Protein AF-H3HCF1-F1 (afdb_monomer)

Nearest PDB structures (foldseek):
  8ay2-assembly2_B  TM=3.820E-01  e=3.347E-01  Rattus norvegicus
  8ay2-assembly1_A  TM=5.428E-01  e=1.405E+00  Rattus norvegicus
  5yqg-assembly1_D  TM=3.470E-01  e=2.432E+00  Mus musculus
  6xr1-assembly1_A  TM=2.300E-01  e=1.347E+00  synthetic construct
  3uzd-assembly1_A  TM=2.297E-01  e=7.285E+00  Homo sapiens

Mean predicted aligned error: 6.91 Å

Sequence (336 aa):
MCASPLMQQALDHLTPLVLSEQRLLEDLTLTMESIFEKLLKRMNEFGETAGLRNILDALSLVVLVNGNLEEYRQQSAFLYNVMVSFQLQMKRMLIKFTEEQETWISAQSADTKMAGVLAPAKKIVNMIARMEESVCGKTDDSTLMSIYNMMLPATMQWVDKVAESRPKYASLTRLENYLFLSDNLKAINGSKELPLAQYATEAHDRYTENLQRYVASVWEYAFKQLVPLMASIESLMTTVPAPEIQYHSPRQEVRRVLDSTASTFEKSVRIMHDRMKKHFRENPKMLPSVWKQLIAYGSSRVAVYALVAGDCYQLRFEPSPERGLEVLEKFAFTSS

InterPro domains:
  IPR048628 Exocyst complex component Sec3, C-terminal [PF20654] (18-289)

Secondary structure (DSSP, 8-state):
-PPPHHHHHHHHHHHHHHHHHHHHHHHHHHHHHHHTTTHHHHHHHHHHHHHHH-HHHHHHHHHHHHHHHHHHHHH-HHHHHHHHHHHHHHHHHHHHHHHHHHHHHHT-----TT--S-HHHHHHHHHHHHHHHHHTT-S-HHHHHHHHHHHHHHHHHHHHHHHHTSGGGHHHHHHHHHHHHHHHHHHH---TTSHHHHHHHHHHHHHHHHHHHHHHHHHHHH-TTHHHHHHHHHHHHTTS-GGGGGGTS-HHHHHHHHHHHHHHHHHHHHHHHHHHHHHTTT-TTHHHHHHHHHHHHHHHHHHHHHHHHHHHHS---SS-HHHHHHHHHTTTS---

Structure (mmCIF, N/CA/C/O backbone):
data_AF-H3HCF1-F1
#
_entry.id   AF-H3HCF1-F1
#
loop_
_atom_site.group_PDB
_atom_site.id
_atom_site.type_symbol
_atom_site.label_atom_id
_atom_site.label_alt_id
_atom_site.label_comp_id
_atom_site.label_asym_id
_atom_site.label_entity_id
_atom_site.label_seq_id
_atom_site.pdbx_PDB_ins_code
_atom_site.Cartn_x
_atom_site.Cartn_y
_atom_site.Cartn_z
_atom_site.occupancy
_atom_site.B_iso_or_equiv
_atom_site.auth_seq_id
_atom_site.auth_comp_id
_atom_site.auth_asym_id
_atom_site.auth_atom_id
_atom_site.pdbx_PDB_model_num
ATOM 1 N N . MET A 1 1 ? 11.490 23.772 63.165 1.00 45.28 1 MET A N 1
ATOM 2 C CA . MET A 1 1 ? 10.191 24.434 62.922 1.00 45.28 1 MET A CA 1
ATOM 3 C C . MET A 1 1 ? 9.112 23.453 63.352 1.00 45.28 1 MET A C 1
ATOM 5 O O . MET A 1 1 ? 8.837 22.518 62.617 1.00 45.28 1 MET A O 1
ATOM 9 N N . CYS A 1 2 ? 8.625 23.574 64.591 1.00 52.72 2 CYS A N 1
ATOM 10 C CA . CYS A 1 2 ? 7.557 22.721 65.118 1.00 52.72 2 CYS A CA 1
ATOM 11 C C . CYS A 1 2 ? 6.215 23.206 64.573 1.00 52.72 2 CYS A C 1
ATOM 13 O O . CYS A 1 2 ? 5.954 24.409 64.604 1.00 52.72 2 CYS A O 1
ATOM 15 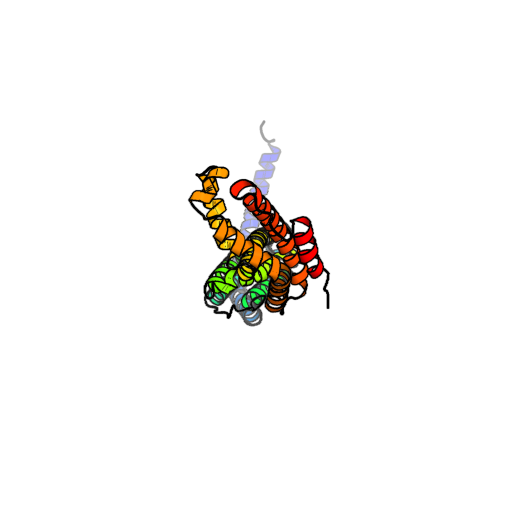N N . ALA A 1 3 ? 5.369 22.289 64.106 1.00 53.78 3 ALA A N 1
ATOM 16 C CA . ALA A 1 3 ? 3.958 22.591 63.912 1.00 53.78 3 ALA A CA 1
ATOM 17 C C . ALA A 1 3 ? 3.386 23.156 65.228 1.00 53.78 3 ALA A C 1
ATOM 19 O O . ALA A 1 3 ? 3.696 22.665 66.313 1.00 53.78 3 ALA A O 1
ATOM 20 N N . SER A 1 4 ? 2.617 24.240 65.126 1.00 70.38 4 SER A N 1
ATOM 21 C CA . SER A 1 4 ? 1.981 24.920 66.259 1.00 70.38 4 SER A CA 1
ATOM 22 C C . SER A 1 4 ? 1.141 23.933 67.100 1.00 70.38 4 SER A C 1
ATOM 24 O O . SER A 1 4 ? 0.465 23.092 66.506 1.00 70.38 4 SER A O 1
ATOM 26 N N . PRO A 1 5 ? 1.103 24.037 68.446 1.00 79.19 5 PRO A N 1
ATOM 27 C CA . PRO A 1 5 ? 0.266 23.198 69.321 1.00 79.19 5 PRO A CA 1
ATOM 28 C C . PRO A 1 5 ? -1.213 23.123 68.902 1.00 79.19 5 PRO A C 1
ATOM 30 O O . PRO A 1 5 ? -1.857 22.091 69.065 1.00 79.19 5 PRO A O 1
ATOM 33 N N . LEU A 1 6 ? -1.731 24.193 68.288 1.00 74.75 6 LEU A N 1
ATOM 34 C CA . LEU A 1 6 ? -3.085 24.258 67.724 1.00 74.75 6 LEU A CA 1
ATOM 35 C C . LEU A 1 6 ? -3.300 23.283 66.559 1.00 74.75 6 LEU A C 1
ATOM 37 O O . LEU A 1 6 ? -4.390 22.747 66.388 1.00 74.75 6 LEU A O 1
ATOM 41 N N . MET A 1 7 ? -2.265 23.048 65.755 1.00 78.56 7 MET A N 1
ATOM 42 C CA . MET A 1 7 ? -2.326 22.161 64.596 1.00 78.56 7 MET A CA 1
ATOM 43 C C . MET A 1 7 ? -2.347 20.691 65.028 1.00 78.56 7 MET A C 1
ATOM 45 O O . MET A 1 7 ? -3.082 19.899 64.447 1.00 78.56 7 MET A O 1
ATOM 49 N N . GLN A 1 8 ? -1.609 20.346 66.088 1.00 82.88 8 GLN A N 1
ATOM 50 C CA . GLN A 1 8 ? -1.657 19.007 66.678 1.00 82.88 8 GLN A CA 1
ATOM 51 C C . GLN A 1 8 ? -3.033 18.726 67.296 1.00 82.88 8 GLN A C 1
ATOM 53 O O . GLN A 1 8 ? -3.636 17.700 67.011 1.00 82.88 8 GLN A O 1
ATOM 58 N N . GLN A 1 9 ? -3.580 19.684 68.046 1.00 82.88 9 GLN A N 1
ATOM 59 C CA . GLN A 1 9 ? -4.911 19.553 68.638 1.00 82.88 9 GLN A CA 1
ATOM 60 C C . GLN A 1 9 ? -6.020 19.432 67.574 1.00 82.88 9 GLN A C 1
ATOM 62 O O . GLN A 1 9 ? -6.959 18.657 67.741 1.00 82.88 9 GLN A O 1
ATOM 67 N N . ALA A 1 10 ? -5.908 20.156 66.453 1.00 82.56 10 ALA A N 1
ATOM 68 C CA . ALA A 1 10 ? -6.827 20.006 65.324 1.00 82.56 10 ALA A CA 1
ATOM 69 C C . ALA A 1 10 ? -6.734 18.611 64.681 1.00 82.56 10 ALA A C 1
ATOM 71 O O . ALA A 1 10 ? -7.764 18.009 64.380 1.00 82.56 10 ALA A O 1
ATOM 72 N N . LEU A 1 11 ? -5.522 18.073 64.509 1.00 84.94 11 LEU A N 1
ATOM 73 C CA . LEU A 1 11 ? -5.311 16.720 63.984 1.00 84.94 11 LEU A CA 1
ATOM 74 C C . LEU A 1 11 ? -5.886 15.643 64.910 1.00 84.94 11 LEU A C 1
ATOM 76 O O . LEU A 1 11 ? -6.523 14.711 64.419 1.00 84.94 11 LEU A O 1
ATOM 80 N N . ASP A 1 12 ? -5.731 15.794 66.225 1.00 89.38 12 ASP A N 1
ATOM 81 C CA . ASP A 1 12 ? -6.243 14.838 67.214 1.00 89.38 12 ASP A CA 1
ATOM 82 C C . ASP A 1 12 ? -7.785 14.759 67.203 1.00 89.38 12 ASP A C 1
ATOM 84 O O . ASP A 1 12 ? -8.356 13.705 67.485 1.00 89.38 12 ASP A O 1
ATOM 88 N N . HIS A 1 13 ? -8.471 15.842 66.815 1.00 86.50 13 HIS A N 1
ATOM 89 C CA . HIS A 1 13 ? -9.930 15.866 66.648 1.00 86.50 13 HIS A CA 1
ATOM 90 C C . HIS A 1 13 ? -10.403 15.447 65.250 1.00 86.50 13 HIS A C 1
ATOM 92 O O . HIS A 1 13 ? -11.438 14.791 65.128 1.00 86.50 13 HIS A O 1
ATOM 98 N N . LEU A 1 14 ? -9.670 15.809 64.194 1.00 86.88 14 LEU A N 1
ATOM 99 C CA . LEU A 1 14 ? -10.050 15.494 62.814 1.00 86.88 14 LEU A CA 1
ATOM 100 C C . LEU A 1 14 ? -9.800 14.024 62.464 1.00 86.88 14 LEU A C 1
ATOM 102 O O . LEU A 1 14 ? -10.616 13.413 61.780 1.00 86.88 14 LEU A O 1
ATOM 106 N N . THR A 1 15 ? -8.713 13.431 62.960 1.00 87.81 15 THR A N 1
ATOM 107 C CA . THR A 1 15 ? -8.323 12.058 62.594 1.00 87.81 15 THR A CA 1
ATOM 108 C C . THR A 1 15 ? -9.399 11.015 62.945 1.00 87.81 15 THR A C 1
ATOM 110 O O . THR A 1 15 ? -9.753 10.226 62.069 1.00 87.81 15 THR A O 1
ATOM 113 N N . PRO A 1 16 ? -9.995 10.998 64.156 1.00 89.94 16 PRO A N 1
ATOM 114 C CA . PRO A 1 16 ? -11.048 10.034 64.492 1.00 89.94 16 PRO A CA 1
ATOM 115 C C . PRO A 1 16 ? -12.328 10.209 63.667 1.00 89.94 16 PRO A C 1
ATOM 117 O O . PRO A 1 16 ? -12.979 9.217 63.340 1.00 89.94 16 PRO A O 1
ATOM 120 N N . LEU A 1 17 ? -12.682 11.453 63.318 1.00 86.62 17 LEU A N 1
ATOM 121 C CA . LEU A 1 17 ? -13.842 11.749 62.472 1.00 86.62 17 LEU A CA 1
ATOM 122 C C . LEU A 1 17 ? -13.636 11.200 61.058 1.00 86.62 17 LEU A C 1
ATOM 124 O O . LEU A 1 17 ? -14.505 10.491 60.557 1.00 86.62 17 LEU A O 1
ATOM 128 N N . VAL A 1 18 ? -12.457 11.435 60.473 1.00 87.12 18 VAL A N 1
ATOM 129 C CA . VAL A 1 18 ? -12.082 10.895 59.156 1.00 87.12 18 VAL A CA 1
ATOM 130 C C . VAL A 1 18 ? -12.116 9.362 59.159 1.00 87.12 18 VAL A C 1
ATOM 132 O O . VAL A 1 18 ? -12.665 8.756 58.244 1.00 87.12 18 VAL A O 1
ATOM 135 N N . LEU A 1 19 ? -11.591 8.714 60.204 1.00 87.06 19 LEU A N 1
ATOM 136 C CA . LEU A 1 19 ? -11.626 7.250 60.323 1.00 87.06 19 LEU A CA 1
ATOM 137 C C . LEU A 1 19 ? -13.054 6.697 60.485 1.00 87.06 19 LEU A C 1
ATOM 139 O O . LEU A 1 19 ? -13.367 5.630 59.959 1.00 87.06 19 LEU A O 1
ATOM 143 N N . SER A 1 20 ? -13.926 7.398 61.215 1.00 88.00 20 SER A N 1
ATOM 144 C CA . SER A 1 20 ? -15.332 7.002 61.370 1.00 88.00 20 SER A CA 1
ATOM 145 C C . SER A 1 20 ? -16.111 7.141 60.064 1.00 88.00 20 SER A C 1
ATOM 147 O O . SER A 1 20 ? -16.936 6.285 59.751 1.00 88.00 20 SER A O 1
ATOM 149 N N . GLU A 1 21 ? -15.859 8.210 59.310 1.00 85.81 21 GLU A N 1
ATOM 150 C CA . GLU A 1 21 ? -16.450 8.428 57.990 1.00 85.81 21 GLU A CA 1
ATOM 151 C C . GLU A 1 21 ? -16.012 7.336 57.005 1.00 85.81 21 GLU A C 1
ATOM 153 O O . GLU A 1 21 ? -16.852 6.758 56.317 1.00 85.81 21 GLU A O 1
ATOM 158 N N . GLN A 1 22 ? -14.726 6.967 57.008 1.00 85.06 22 GLN A N 1
ATOM 159 C CA . GLN A 1 22 ? -14.207 5.865 56.190 1.00 85.06 22 GLN A CA 1
ATOM 160 C C . GLN A 1 22 ? -14.913 4.535 56.479 1.00 85.06 22 GLN A C 1
ATOM 162 O O . GLN A 1 22 ? -15.341 3.865 55.543 1.00 85.06 22 GLN A O 1
ATOM 167 N N . ARG A 1 23 ? -15.116 4.179 57.755 1.00 87.81 23 ARG A N 1
ATOM 168 C CA . ARG A 1 23 ? -15.846 2.949 58.119 1.00 87.81 23 ARG A CA 1
ATOM 169 C C . ARG A 1 23 ? -17.294 2.956 57.636 1.00 87.81 23 ARG A C 1
ATOM 171 O O . ARG A 1 23 ? -17.764 1.954 57.115 1.00 87.81 23 ARG A O 1
ATOM 178 N N . LEU A 1 24 ? -17.992 4.086 57.770 1.00 87.69 24 LEU A N 1
ATOM 179 C CA . LEU A 1 24 ? -19.363 4.221 57.266 1.00 87.69 24 LEU A CA 1
ATOM 180 C C . LEU A 1 24 ? -19.433 4.026 55.744 1.00 87.69 24 LEU A C 1
ATOM 182 O O . LEU A 1 24 ? -20.367 3.399 55.247 1.00 87.69 24 LEU A O 1
ATOM 186 N N . LEU A 1 25 ? -18.446 4.539 55.004 1.00 86.69 25 LEU A N 1
ATOM 187 C CA . LEU A 1 25 ? -18.350 4.354 53.553 1.00 86.69 25 LEU A CA 1
ATOM 188 C C . LEU A 1 25 ? -18.059 2.892 53.170 1.00 86.69 25 LEU A C 1
ATOM 190 O O . LEU A 1 25 ? -18.614 2.396 52.185 1.00 86.69 25 LEU A O 1
ATOM 194 N N . GLU A 1 26 ? -17.231 2.189 53.944 1.00 87.62 26 GLU A N 1
ATOM 195 C CA . GLU A 1 26 ? -16.968 0.754 53.769 1.00 87.62 26 GLU A CA 1
ATOM 196 C C . GLU A 1 26 ? -18.232 -0.084 54.020 1.00 87.62 26 GLU A C 1
ATOM 198 O O . GLU A 1 26 ? -18.618 -0.883 53.163 1.00 87.62 26 GLU A O 1
ATOM 203 N N . ASP A 1 27 ? -18.939 0.158 55.127 1.00 90.25 27 ASP A N 1
ATOM 204 C CA . ASP A 1 27 ? -20.190 -0.535 55.462 1.00 90.25 27 ASP A CA 1
ATOM 205 C C . ASP A 1 27 ? -21.279 -0.292 54.400 1.00 90.25 27 ASP A C 1
ATOM 207 O O . ASP A 1 27 ? -22.004 -1.213 53.999 1.00 90.25 27 ASP A O 1
ATOM 211 N N . LEU A 1 28 ? -21.375 0.943 53.892 1.00 88.50 28 LEU A N 1
ATOM 212 C CA . LEU A 1 28 ? -22.284 1.287 52.798 1.00 88.50 28 LEU A CA 1
ATOM 213 C C . LEU A 1 28 ? -21.925 0.529 51.514 1.00 88.50 28 LEU A C 1
ATOM 215 O O . LEU A 1 28 ? -22.819 0.042 50.824 1.00 88.50 28 LEU A O 1
ATOM 219 N N . THR A 1 29 ? -20.634 0.398 51.207 1.00 88.56 29 THR A N 1
ATOM 220 C CA . THR A 1 29 ? -20.153 -0.344 50.032 1.00 88.56 29 THR A CA 1
ATOM 221 C C . THR A 1 29 ? -20.540 -1.819 50.122 1.00 88.56 29 THR A C 1
ATOM 223 O O . THR A 1 29 ? -21.159 -2.333 49.193 1.00 88.56 29 THR A O 1
ATOM 226 N N . LEU A 1 30 ? -20.293 -2.472 51.262 1.00 90.19 30 LEU A N 1
ATOM 227 C CA . LEU A 1 30 ? -20.684 -3.870 51.497 1.00 90.19 30 LEU A CA 1
ATOM 228 C C . LEU A 1 30 ? -22.205 -4.070 51.411 1.00 90.19 30 LEU A C 1
ATOM 230 O O . LEU A 1 30 ? -22.693 -5.060 50.861 1.00 90.19 30 LEU A O 1
ATOM 234 N N . THR A 1 31 ? -22.973 -3.106 51.922 1.00 91.69 31 THR A N 1
ATOM 235 C CA . THR A 1 31 ? -24.438 -3.127 51.824 1.00 91.69 31 THR A CA 1
ATOM 236 C C . THR A 1 31 ? -24.891 -3.038 50.365 1.00 91.69 31 THR A C 1
ATOM 238 O O . THR A 1 31 ? -25.761 -3.802 49.943 1.00 91.69 31 THR A O 1
ATOM 241 N N . MET A 1 32 ? -24.282 -2.151 49.571 1.00 91.94 32 MET A N 1
ATOM 242 C CA . MET A 1 32 ? -24.575 -2.023 48.140 1.00 91.94 32 MET A CA 1
ATOM 243 C C . MET A 1 32 ? -24.195 -3.286 47.361 1.00 91.94 32 MET A C 1
ATOM 245 O O . MET A 1 32 ? -24.984 -3.734 46.532 1.00 91.94 32 MET A O 1
ATOM 249 N N . GLU A 1 33 ? -23.051 -3.905 47.659 1.00 91.56 33 GLU A N 1
ATOM 250 C CA . GLU A 1 33 ? -22.637 -5.180 47.055 1.00 91.56 33 GLU A CA 1
ATOM 251 C C . GLU A 1 33 ? -23.649 -6.300 47.316 1.00 91.56 33 GLU A C 1
ATOM 253 O O . GLU A 1 33 ? -23.978 -7.054 46.401 1.00 91.56 33 GLU A O 1
ATOM 258 N N . SER A 1 34 ? -24.195 -6.369 48.532 1.00 90.88 34 SER A N 1
ATOM 259 C CA . SER A 1 34 ? -25.227 -7.342 48.905 1.00 90.88 34 SER A CA 1
ATOM 260 C C . SER A 1 34 ? -26.562 -7.082 48.195 1.00 90.88 34 SER A C 1
ATOM 262 O O . SER A 1 34 ? -27.162 -7.994 47.625 1.00 90.88 34 SER A O 1
ATOM 264 N N . ILE A 1 35 ? -27.023 -5.824 48.158 1.00 93.12 35 ILE A N 1
ATOM 265 C CA . ILE A 1 35 ? -28.299 -5.454 47.517 1.00 93.12 35 ILE A CA 1
ATOM 266 C C . ILE A 1 35 ? -28.230 -5.629 45.992 1.00 93.12 35 ILE A C 1
ATOM 268 O O . ILE A 1 35 ? -29.199 -6.062 45.362 1.00 93.12 35 ILE A O 1
ATOM 272 N N . PHE A 1 36 ? -27.088 -5.301 45.387 1.00 94.44 36 PHE A N 1
ATOM 273 C CA . PHE A 1 36 ? -26.892 -5.260 43.939 1.00 94.44 36 PHE A CA 1
ATOM 274 C C . PHE A 1 36 ? -25.950 -6.358 43.424 1.00 94.44 36 PHE A C 1
ATOM 276 O O . PHE A 1 36 ? -25.347 -6.197 42.362 1.00 94.44 36 PHE A O 1
ATOM 283 N N . GLU A 1 37 ? -25.886 -7.510 44.100 1.00 90.62 37 GLU A N 1
ATOM 284 C CA . GLU A 1 37 ? -24.984 -8.635 43.777 1.00 90.62 37 GLU A CA 1
ATOM 285 C C . GLU A 1 37 ? -25.014 -9.079 42.297 1.00 90.62 37 GLU A C 1
ATOM 287 O O . GLU A 1 37 ? -24.028 -9.570 41.749 1.00 90.62 37 GLU A O 1
ATOM 292 N N . LYS A 1 38 ? -26.146 -8.885 41.605 1.00 94.06 38 LYS A N 1
ATOM 293 C CA . LYS A 1 38 ? -26.352 -9.288 40.200 1.00 94.06 38 LYS A CA 1
ATOM 294 C C . LYS A 1 38 ? -26.181 -8.157 39.189 1.00 94.06 38 LYS A C 1
ATOM 296 O O . LYS A 1 38 ? -26.322 -8.411 37.991 1.00 94.06 38 LYS A O 1
ATOM 301 N N . LEU A 1 39 ? -25.909 -6.929 39.629 1.00 94.56 39 LEU A N 1
ATOM 302 C CA . LEU A 1 39 ? -25.847 -5.762 38.750 1.00 94.56 39 LEU A CA 1
ATOM 303 C C . LEU A 1 39 ? -24.756 -5.922 37.689 1.00 94.56 39 LEU A C 1
ATOM 305 O O . LEU A 1 39 ? -25.065 -5.875 36.501 1.00 94.56 39 LEU A O 1
ATOM 309 N N . LEU A 1 40 ? -23.518 -6.213 38.106 1.00 95.25 40 LEU A N 1
ATOM 310 C CA . LEU A 1 40 ? -22.395 -6.404 37.182 1.00 95.25 40 LEU A CA 1
ATOM 311 C C . LEU A 1 40 ? -22.680 -7.512 36.160 1.00 95.25 40 LEU A C 1
ATOM 313 O O . LEU A 1 40 ? -22.429 -7.338 34.970 1.00 95.25 40 LEU A O 1
ATOM 317 N N . LYS A 1 41 ? -23.259 -8.635 36.604 1.00 95.88 41 LYS A N 1
ATOM 318 C CA . LYS A 1 41 ? -23.624 -9.741 35.710 1.00 95.88 41 LYS A CA 1
ATOM 319 C C . LYS A 1 41 ? -24.616 -9.293 34.633 1.00 95.88 41 LYS A C 1
ATOM 321 O O . LYS A 1 41 ? -24.379 -9.542 33.457 1.00 95.88 41 LYS A O 1
ATOM 326 N N . ARG A 1 42 ? -25.689 -8.596 35.018 1.00 96.56 42 ARG A N 1
ATOM 327 C CA . ARG A 1 42 ? -26.697 -8.090 34.069 1.00 96.56 42 ARG A CA 1
ATOM 328 C C . ARG A 1 42 ? -26.128 -7.040 33.118 1.00 96.56 42 ARG A C 1
ATOM 330 O O . ARG A 1 42 ? -26.499 -7.015 31.950 1.00 96.56 42 ARG A O 1
ATOM 337 N N . MET A 1 43 ? -25.228 -6.188 33.606 1.00 96.56 43 MET A N 1
ATOM 338 C CA . MET A 1 43 ? -24.522 -5.226 32.761 1.00 96.56 43 MET A CA 1
ATOM 339 C C . MET A 1 43 ? -23.654 -5.934 31.722 1.00 96.56 43 MET A C 1
ATOM 341 O O . MET A 1 43 ? -23.737 -5.598 30.544 1.00 96.56 43 MET A O 1
ATOM 345 N N . ASN A 1 44 ? -22.891 -6.953 32.125 1.00 96.94 44 ASN A N 1
ATOM 346 C CA . ASN A 1 44 ? -22.093 -7.756 31.199 1.00 96.94 44 ASN A CA 1
ATOM 347 C C . ASN A 1 44 ? -22.973 -8.442 30.143 1.00 96.94 44 ASN A C 1
ATOM 349 O O . ASN A 1 44 ? -22.675 -8.322 28.962 1.00 96.94 44 ASN A O 1
ATOM 353 N N . GLU A 1 45 ? -24.088 -9.068 30.535 1.00 96.75 45 GLU A N 1
ATOM 354 C CA . GLU A 1 45 ? -25.047 -9.686 29.598 1.00 96.75 45 GLU A CA 1
ATOM 355 C C . GLU A 1 45 ? -25.613 -8.664 28.589 1.00 96.75 45 GLU A C 1
ATOM 357 O O . GLU A 1 45 ? -25.738 -8.950 27.393 1.00 96.75 45 GLU A O 1
ATOM 362 N N . PHE A 1 46 ? -25.921 -7.447 29.051 1.00 95.75 46 PHE A N 1
ATOM 363 C CA . PHE A 1 46 ? -26.364 -6.350 28.190 1.00 95.75 46 PHE A CA 1
ATOM 364 C C . PHE A 1 46 ? -25.273 -5.927 27.197 1.00 95.75 46 PHE A C 1
ATOM 366 O O . PHE A 1 46 ? -25.530 -5.856 25.994 1.00 95.75 46 PHE A O 1
ATOM 373 N N . GLY A 1 47 ? -24.058 -5.679 27.688 1.00 95.56 47 GLY A N 1
ATOM 374 C CA . GLY A 1 47 ? -22.923 -5.287 26.856 1.00 95.56 47 GLY A CA 1
ATOM 375 C C . GLY A 1 47 ? -22.543 -6.364 25.839 1.00 95.56 47 GLY A C 1
ATOM 376 O O . GLY A 1 47 ? -22.262 -6.051 24.685 1.00 95.56 47 GLY A O 1
ATOM 377 N N . GLU A 1 48 ? -22.622 -7.637 26.227 1.00 95.38 48 GLU A N 1
ATOM 378 C CA . GLU A 1 48 ? -22.412 -8.776 25.332 1.00 95.38 48 GLU A CA 1
ATOM 379 C C . GLU A 1 48 ? -23.461 -8.837 24.227 1.00 95.38 48 GLU A C 1
ATOM 381 O O . GLU A 1 48 ? -23.117 -8.979 23.054 1.00 95.38 48 GLU A O 1
ATOM 386 N N . THR A 1 49 ? -24.733 -8.646 24.572 1.00 95.50 4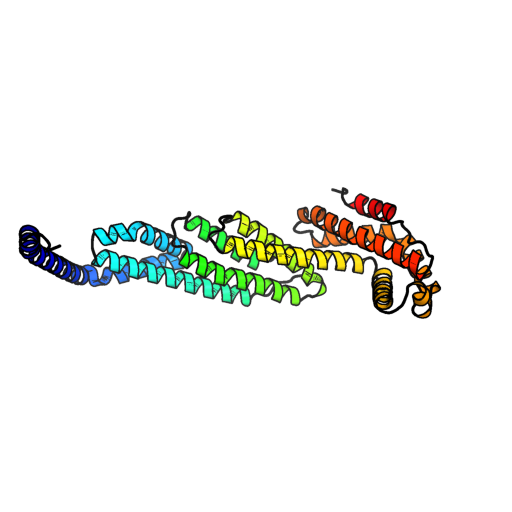9 THR A N 1
ATOM 387 C CA . THR A 1 49 ? -25.816 -8.603 23.583 1.00 95.50 49 THR A CA 1
ATOM 388 C C . THR A 1 49 ? -25.636 -7.440 22.600 1.00 95.50 49 THR A C 1
ATOM 390 O O . THR A 1 49 ? -25.846 -7.611 21.397 1.00 95.50 49 THR A O 1
ATOM 393 N N . ALA A 1 50 ? -25.215 -6.270 23.090 1.00 92.81 50 ALA A N 1
ATOM 394 C CA . ALA A 1 50 ? -24.923 -5.110 22.251 1.00 92.81 50 ALA A CA 1
ATOM 395 C C . ALA A 1 50 ? -23.738 -5.381 21.306 1.00 92.81 50 ALA A C 1
ATOM 397 O O . ALA A 1 50 ? -23.872 -5.245 20.089 1.00 92.81 50 ALA A O 1
ATOM 398 N N . GLY A 1 51 ? -22.610 -5.856 21.842 1.00 92.38 51 GLY A N 1
ATOM 399 C CA . GLY A 1 51 ? -21.399 -6.134 21.069 1.00 92.38 51 GLY A CA 1
ATOM 400 C C . GLY A 1 51 ? -21.561 -7.250 20.032 1.00 92.38 51 GLY A C 1
ATOM 401 O O . GLY A 1 51 ? -21.022 -7.140 18.932 1.00 92.38 51 GLY A O 1
ATOM 402 N N . LEU A 1 52 ? -22.3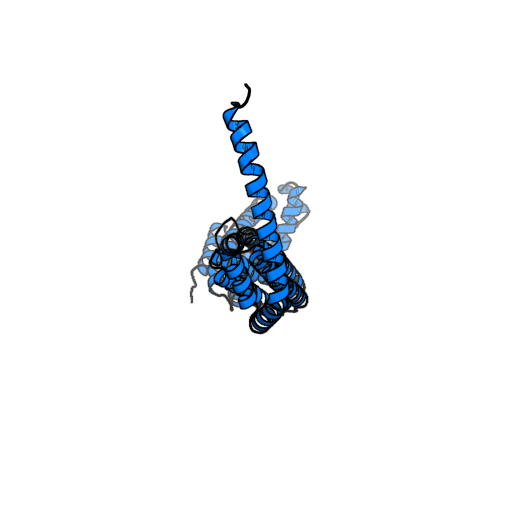58 -8.285 20.329 1.00 91.75 52 LEU A N 1
ATOM 403 C CA . LEU A 1 52 ? -22.690 -9.347 19.369 1.00 91.75 52 LEU A CA 1
ATOM 404 C C . LEU A 1 52 ? -23.490 -8.825 18.172 1.00 91.75 52 LEU A C 1
ATOM 406 O O . LEU A 1 52 ? -23.325 -9.318 17.055 1.00 91.75 52 LEU A O 1
ATOM 410 N N . ARG A 1 53 ? -24.361 -7.834 18.390 1.00 91.25 53 ARG A N 1
ATOM 411 C CA . ARG A 1 53 ? -25.126 -7.196 17.313 1.00 91.25 53 ARG A CA 1
ATOM 412 C C . ARG A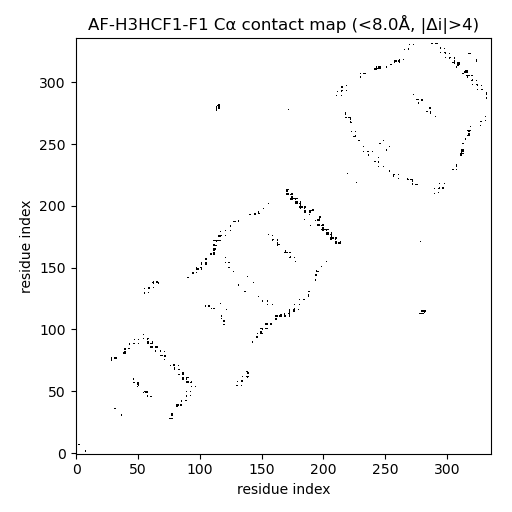 1 53 ? -24.244 -6.261 16.492 1.00 91.25 53 ARG A C 1
ATOM 414 O O . ARG A 1 53 ? -24.332 -6.251 15.264 1.00 91.25 53 ARG A O 1
ATOM 421 N N . ASN A 1 54 ? -23.435 -5.454 17.168 1.00 91.75 54 ASN A N 1
ATOM 422 C CA . ASN A 1 54 ? -22.522 -4.511 16.550 1.00 91.75 54 ASN A CA 1
ATOM 423 C C . ASN A 1 54 ? -21.366 -4.229 17.508 1.00 91.75 54 ASN A C 1
ATOM 425 O O . ASN A 1 54 ? -21.543 -3.587 18.539 1.00 91.75 54 ASN A O 1
ATOM 429 N N . ILE A 1 55 ? -20.157 -4.645 17.133 1.00 92.88 55 ILE A N 1
ATOM 430 C CA . ILE A 1 55 ? -18.975 -4.481 17.984 1.00 92.88 55 ILE A CA 1
ATOM 431 C C . ILE A 1 55 ? -18.679 -3.011 18.327 1.00 92.88 55 ILE A C 1
ATOM 433 O O . ILE A 1 55 ? -18.114 -2.716 19.377 1.00 92.88 55 ILE A O 1
ATOM 437 N N . LEU A 1 56 ? -19.104 -2.072 17.475 1.00 91.50 56 LEU A N 1
ATOM 438 C CA . LEU A 1 56 ? -18.959 -0.642 17.745 1.00 91.50 56 LEU A CA 1
ATOM 439 C C . LEU A 1 56 ? -19.805 -0.187 18.938 1.00 91.50 56 LEU A C 1
ATOM 441 O O . LEU A 1 56 ? -19.406 0.747 19.621 1.00 91.50 56 LEU A O 1
ATOM 445 N N . ASP A 1 57 ? -20.906 -0.876 19.248 1.00 91.94 57 ASP A N 1
ATOM 446 C CA . ASP A 1 57 ? -21.717 -0.568 20.427 1.00 91.94 57 ASP A CA 1
ATOM 447 C C . ASP A 1 57 ? -20.925 -0.883 21.709 1.00 91.94 57 ASP A C 1
ATOM 449 O O . ASP A 1 57 ? -20.966 -0.111 22.664 1.00 91.94 57 ASP A O 1
ATOM 453 N N . ALA A 1 58 ? -20.121 -1.957 21.716 1.00 92.06 58 ALA A N 1
ATOM 454 C CA . ALA A 1 58 ? -19.208 -2.254 22.825 1.00 92.06 58 ALA A CA 1
ATOM 455 C C . ALA A 1 58 ? -18.136 -1.161 22.985 1.00 92.06 58 ALA A C 1
ATOM 457 O O . ALA A 1 58 ? -17.833 -0.755 24.106 1.00 92.06 58 ALA A O 1
ATOM 458 N N . LEU A 1 59 ? -17.606 -0.628 21.877 1.00 91.31 59 LEU A N 1
ATOM 459 C CA . LEU A 1 59 ? -16.672 0.504 21.896 1.00 91.31 59 LEU A CA 1
ATOM 460 C C . LEU A 1 59 ? -17.333 1.784 22.421 1.00 91.31 59 LEU A C 1
ATOM 462 O O . LEU A 1 59 ? -16.775 2.445 23.296 1.00 91.31 59 LEU A O 1
ATOM 466 N N . SER A 1 60 ? -18.541 2.109 21.963 1.00 90.25 60 SER A N 1
ATOM 467 C CA . SER A 1 60 ? -19.304 3.251 22.474 1.00 90.25 60 SER A CA 1
ATOM 468 C C . SER A 1 60 ? -19.603 3.118 23.968 1.00 90.25 60 SER A C 1
ATOM 470 O O . SER A 1 60 ? -19.523 4.110 24.690 1.00 90.25 60 SER A O 1
ATOM 472 N N . LEU A 1 61 ? -19.883 1.906 24.459 1.00 92.38 61 LEU A N 1
ATOM 473 C CA . LEU A 1 61 ? -20.039 1.643 25.891 1.00 92.38 61 LEU A CA 1
ATOM 474 C C . LEU A 1 61 ? -18.727 1.870 26.650 1.00 92.38 61 LEU A C 1
ATOM 476 O O . LEU A 1 61 ? -18.753 2.512 27.695 1.00 92.38 61 LEU A O 1
ATOM 480 N N . VAL A 1 62 ? -17.577 1.433 26.123 1.00 91.81 62 VAL A N 1
ATOM 481 C CA . VAL A 1 62 ? -16.267 1.728 26.736 1.00 91.81 62 VAL A CA 1
ATOM 482 C C . VAL A 1 62 ? -16.052 3.232 26.878 1.00 91.81 62 VAL A C 1
ATOM 484 O O . VAL A 1 62 ? -15.666 3.679 27.959 1.00 91.81 62 VAL A O 1
ATOM 487 N N . VAL A 1 63 ? -16.334 4.001 25.823 1.00 90.12 63 VAL A N 1
ATOM 488 C CA . VAL A 1 63 ? -16.199 5.467 25.809 1.00 90.12 63 VAL A CA 1
ATOM 489 C C . VAL A 1 63 ? -17.152 6.126 26.796 1.00 90.12 63 VAL A C 1
ATOM 491 O O . VAL A 1 63 ? -16.735 6.987 27.571 1.00 90.12 63 VAL A O 1
ATOM 494 N N . LEU A 1 64 ? -18.419 5.705 26.799 1.00 90.94 64 LEU A N 1
ATOM 495 C CA . LEU A 1 64 ? -19.435 6.231 27.703 1.00 90.94 64 LEU A CA 1
ATOM 496 C C . LEU A 1 64 ? -19.035 6.008 29.160 1.00 90.94 64 LEU A C 1
ATOM 498 O O . LEU A 1 64 ? -19.088 6.942 29.955 1.00 90.94 64 LEU A O 1
ATOM 502 N N . VAL A 1 65 ? -18.611 4.792 29.505 1.00 92.19 65 VAL A N 1
ATOM 503 C CA . VAL A 1 65 ? -18.168 4.489 30.866 1.00 92.19 65 VAL A CA 1
ATOM 504 C C . VAL A 1 65 ? -16.937 5.315 31.214 1.00 92.19 65 VAL A C 1
ATOM 506 O O . VAL A 1 65 ? -16.936 5.961 32.256 1.00 92.19 65 VAL A O 1
ATOM 509 N N . ASN A 1 66 ? -15.940 5.364 30.322 1.00 90.00 66 ASN A N 1
ATOM 510 C CA . ASN A 1 66 ? -14.699 6.107 30.543 1.00 90.00 66 ASN A CA 1
ATOM 511 C C . ASN A 1 66 ? -14.956 7.581 30.869 1.00 90.00 66 ASN A C 1
ATOM 513 O O . ASN A 1 66 ? -14.407 8.107 31.832 1.00 90.00 66 ASN A O 1
ATOM 517 N N . GLY A 1 67 ? -15.824 8.229 30.086 1.00 89.69 67 GLY A N 1
ATOM 518 C CA . GLY A 1 67 ? -16.151 9.645 30.243 1.00 89.69 67 GLY A CA 1
ATOM 519 C C . GLY A 1 67 ? -16.860 9.988 31.555 1.00 89.69 67 GLY A C 1
ATOM 520 O O . GLY A 1 67 ? -16.845 11.149 31.947 1.00 89.69 67 GLY A O 1
ATOM 521 N N . ASN A 1 68 ? -17.445 8.999 32.240 1.00 91.62 68 ASN A N 1
ATOM 522 C CA . ASN A 1 68 ? -18.189 9.188 33.488 1.00 91.62 68 ASN A CA 1
ATOM 523 C C . ASN A 1 68 ? -17.518 8.517 34.706 1.00 91.62 68 ASN A C 1
ATOM 525 O O . ASN A 1 68 ? -18.068 8.563 35.805 1.00 91.62 68 ASN A O 1
ATOM 529 N N . LEU A 1 69 ? -16.329 7.910 34.554 1.00 91.31 69 LEU A N 1
ATOM 530 C CA . LEU A 1 69 ? -15.671 7.152 35.631 1.00 91.31 69 LEU A CA 1
ATOM 531 C C . LEU A 1 69 ? -15.438 7.980 36.902 1.00 91.31 69 LEU A C 1
ATOM 533 O O . LEU A 1 69 ? -15.672 7.486 38.004 1.00 91.31 69 LEU A O 1
ATOM 537 N N . GLU A 1 70 ? -15.005 9.233 36.769 1.00 91.75 70 GLU A N 1
ATOM 538 C CA . GLU A 1 70 ? -14.744 10.090 37.932 1.00 91.75 70 GLU A CA 1
ATOM 539 C C . GLU A 1 70 ? -16.029 10.556 38.625 1.00 91.75 70 GLU A C 1
ATOM 541 O O . GLU A 1 70 ? -16.048 10.691 39.848 1.00 91.75 70 GLU A O 1
ATOM 546 N N . GLU A 1 71 ? -17.129 10.713 37.886 1.00 93.56 71 GLU A N 1
ATOM 547 C CA . GLU A 1 71 ? -18.439 10.967 38.490 1.00 93.56 71 GLU A CA 1
ATOM 548 C C . GLU A 1 71 ? -18.895 9.749 39.308 1.00 93.56 71 GLU A C 1
ATOM 550 O O . GLU A 1 71 ? -19.296 9.885 40.465 1.00 93.56 71 GLU A O 1
ATOM 555 N N . TYR A 1 72 ? -18.738 8.538 38.764 1.00 92.94 72 TYR A N 1
ATOM 556 C CA . TYR A 1 72 ? -19.043 7.306 39.495 1.00 92.94 72 TYR A CA 1
ATOM 557 C C . TYR A 1 72 ? -18.188 7.155 40.755 1.00 92.94 72 TYR A C 1
ATOM 559 O O . TYR A 1 72 ? -18.711 6.743 41.791 1.00 92.94 72 TYR A O 1
ATOM 567 N N . ARG A 1 73 ? -16.901 7.534 40.697 1.00 92.06 73 ARG A N 1
ATOM 568 C CA . ARG A 1 73 ? -15.993 7.533 41.858 1.00 92.06 73 ARG A CA 1
ATOM 569 C C . ARG A 1 73 ? -16.496 8.443 42.974 1.00 92.06 73 ARG A C 1
ATOM 571 O O . ARG A 1 73 ? -16.446 8.048 44.135 1.00 92.06 73 ARG A O 1
ATOM 578 N N . GLN A 1 74 ? -16.972 9.638 42.629 1.00 91.06 74 GLN A N 1
ATOM 579 C CA . GLN A 1 74 ? -17.499 10.600 43.599 1.00 91.06 74 GLN A CA 1
ATOM 580 C C . GLN A 1 74 ? -18.821 10.137 44.220 1.00 91.06 74 GLN A C 1
ATOM 582 O O . GLN A 1 74 ? -19.075 10.417 45.388 1.00 91.06 74 GLN A O 1
ATOM 587 N N . GLN A 1 75 ? -19.654 9.427 43.456 1.00 89.69 75 GLN A N 1
ATOM 588 C CA . GLN A 1 75 ? -20.957 8.953 43.926 1.00 89.69 75 GLN A CA 1
ATOM 589 C C . GLN A 1 75 ? -20.844 7.728 44.839 1.00 89.69 75 GLN A C 1
ATOM 591 O O . GLN A 1 75 ? -21.526 7.655 45.859 1.00 89.69 75 GLN A O 1
ATOM 596 N N . SER A 1 76 ? -20.039 6.731 44.460 1.00 90.44 76 SER A N 1
ATOM 597 C CA . SER A 1 76 ? -19.932 5.478 45.210 1.00 90.44 76 SER A CA 1
ATOM 598 C C . SER A 1 76 ? -18.741 4.629 44.764 1.00 90.44 76 SER A C 1
ATOM 600 O O . SER A 1 76 ? -18.590 4.319 43.580 1.00 90.44 76 SER A O 1
ATOM 602 N N . ALA A 1 77 ? -17.956 4.138 45.730 1.00 91.56 77 ALA A N 1
ATOM 603 C CA . ALA A 1 77 ? -16.896 3.161 45.473 1.00 91.56 77 ALA A CA 1
ATOM 604 C C . ALA A 1 77 ? -17.439 1.873 44.824 1.00 91.56 77 ALA A C 1
ATOM 606 O O . ALA A 1 77 ? -16.831 1.348 43.891 1.00 91.56 77 ALA A O 1
ATOM 607 N N . PHE A 1 78 ? -18.617 1.411 45.258 1.00 93.38 78 PHE A N 1
ATOM 608 C CA . PHE A 1 78 ? -19.306 0.272 44.650 1.00 93.38 78 PHE A CA 1
ATOM 609 C C . PHE A 1 78 ? -19.604 0.520 43.165 1.00 93.38 78 PHE A C 1
ATOM 611 O O . PHE A 1 78 ? -19.218 -0.285 42.315 1.00 93.38 78 PHE A O 1
ATOM 618 N N . LEU A 1 79 ? -20.250 1.648 42.839 1.00 93.44 79 LEU A N 1
ATOM 619 C CA . LEU A 1 79 ? -20.609 1.977 41.457 1.00 93.44 79 LEU A CA 1
ATOM 620 C C . LEU A 1 79 ? -19.360 2.083 40.580 1.00 93.44 79 LEU A C 1
ATOM 622 O O . LEU A 1 79 ? -19.312 1.477 39.513 1.00 93.44 79 LEU A O 1
ATOM 626 N N . TYR A 1 80 ? -18.327 2.782 41.051 1.00 94.81 80 TYR A N 1
ATOM 627 C CA . TYR A 1 80 ? -17.047 2.871 40.354 1.00 94.81 80 TYR A CA 1
ATOM 628 C C . TYR A 1 80 ? -16.463 1.484 40.037 1.00 94.81 80 TYR A C 1
ATOM 630 O O . TYR A 1 80 ? -16.127 1.210 38.883 1.00 94.81 80 TYR A O 1
ATOM 638 N N . ASN A 1 81 ? -16.413 0.577 41.018 1.00 94.62 81 ASN A N 1
ATOM 639 C CA . ASN A 1 81 ? -15.874 -0.775 40.834 1.00 94.62 81 ASN A CA 1
ATOM 640 C C . ASN A 1 81 ? -16.686 -1.602 39.823 1.00 94.62 81 ASN A C 1
ATOM 642 O O . ASN A 1 81 ? -16.105 -2.306 38.986 1.00 94.62 81 ASN A O 1
ATOM 646 N N . VAL A 1 82 ? -18.019 -1.499 39.861 1.00 95.94 82 VAL A N 1
ATOM 647 C CA . VAL A 1 82 ? -18.908 -2.152 38.888 1.00 95.94 82 VAL A CA 1
ATOM 648 C C . VAL A 1 82 ? -18.659 -1.611 37.480 1.00 95.94 82 VAL A C 1
ATOM 650 O O . VAL A 1 82 ? -18.481 -2.395 36.547 1.00 95.94 82 VAL A O 1
ATOM 653 N N . MET A 1 83 ? -18.586 -0.288 37.323 1.00 96.19 83 MET A N 1
ATOM 654 C CA . MET A 1 83 ? -18.398 0.359 36.023 1.00 96.19 83 MET A CA 1
ATOM 655 C C . MET A 1 83 ? -17.018 0.061 35.423 1.00 96.19 83 MET A C 1
ATOM 657 O O . MET A 1 83 ? -16.934 -0.266 34.240 1.00 96.19 83 MET A O 1
ATOM 661 N N . VAL A 1 84 ? -15.947 0.067 36.226 1.00 95.06 84 VAL A N 1
ATOM 662 C CA . VAL A 1 84 ? -14.602 -0.354 35.787 1.00 95.06 84 VAL A CA 1
ATOM 663 C C . VAL A 1 84 ? -14.603 -1.816 35.337 1.00 95.06 84 VAL A C 1
ATOM 665 O O . VAL A 1 84 ? -14.076 -2.139 34.271 1.00 95.06 84 VAL A O 1
ATOM 668 N N . SER A 1 85 ? -15.226 -2.708 36.110 1.00 96.44 85 SER A N 1
ATOM 669 C CA . SER A 1 85 ? -15.299 -4.135 35.769 1.00 96.44 85 SER A CA 1
ATOM 670 C C . SER A 1 85 ? -16.078 -4.375 34.472 1.00 96.44 85 SER A C 1
ATOM 672 O O . SER A 1 85 ? -15.645 -5.158 33.624 1.00 96.44 85 SER A O 1
ATOM 674 N N . PHE A 1 86 ? -17.188 -3.660 34.283 1.00 96.50 86 PHE A N 1
ATOM 675 C CA . PHE A 1 86 ? -17.970 -3.690 33.049 1.00 96.50 86 PHE A CA 1
ATOM 676 C C . PHE A 1 86 ? -17.167 -3.156 31.851 1.00 96.50 86 PHE A C 1
ATOM 678 O O . PHE A 1 86 ? -17.112 -3.804 30.803 1.00 96.50 86 PHE A O 1
ATOM 685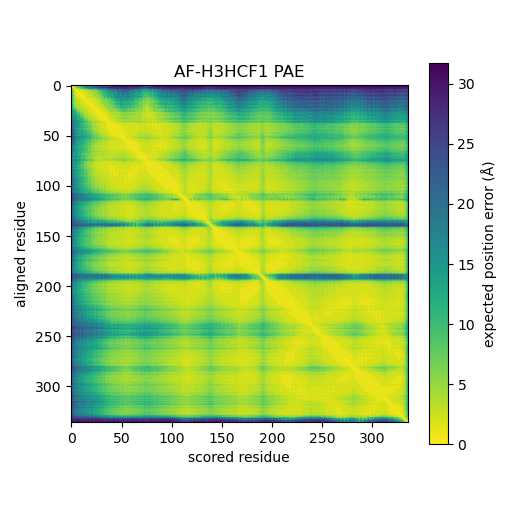 N N . GLN A 1 87 ? -16.467 -2.027 32.010 1.00 93.94 87 GLN A N 1
ATOM 686 C CA . GLN A 1 87 ? -15.601 -1.466 30.969 1.00 93.94 87 GLN A CA 1
ATOM 687 C C . GLN A 1 87 ? -14.508 -2.458 30.547 1.00 93.94 87 GLN A C 1
ATOM 689 O O . GLN A 1 87 ? -14.269 -2.640 29.353 1.00 93.94 87 GLN A O 1
ATOM 694 N N . LEU A 1 88 ? -13.867 -3.134 31.507 1.00 93.88 88 LEU A N 1
ATOM 695 C CA . LEU A 1 88 ? -12.853 -4.155 31.231 1.00 93.88 88 LEU A CA 1
ATOM 696 C C . LEU A 1 88 ? -13.423 -5.329 30.427 1.00 93.88 88 LEU A C 1
ATOM 698 O O . LEU A 1 88 ? -12.758 -5.806 29.507 1.00 93.88 88 LEU A O 1
ATOM 702 N N . GLN A 1 89 ? -14.647 -5.776 30.724 1.00 95.50 89 GLN A N 1
ATOM 703 C CA . GLN A 1 89 ? -15.309 -6.828 29.948 1.00 95.50 89 GLN A CA 1
ATOM 704 C C . GLN A 1 89 ? -15.563 -6.385 28.497 1.00 95.50 89 GLN A C 1
ATOM 706 O O . GLN A 1 89 ? -15.280 -7.143 27.568 1.00 95.50 89 GLN A O 1
ATOM 711 N N . MET A 1 90 ? -16.017 -5.146 28.281 1.00 94.88 90 MET A N 1
ATOM 712 C CA . MET A 1 90 ? -16.214 -4.603 26.928 1.00 94.88 90 MET A CA 1
ATOM 713 C C . MET A 1 90 ? -14.888 -4.457 26.168 1.00 94.88 90 MET A C 1
ATOM 715 O O . MET A 1 90 ? -14.798 -4.845 25.003 1.00 94.88 90 MET A O 1
ATOM 719 N N . LYS A 1 91 ? -13.819 -3.996 26.833 1.00 93.06 91 LYS A N 1
ATOM 720 C CA . LYS A 1 91 ? -12.466 -3.950 26.248 1.00 93.06 91 LYS A CA 1
ATOM 721 C C . LYS A 1 91 ? -11.976 -5.341 25.838 1.00 93.06 91 LYS A C 1
ATOM 723 O O . LYS A 1 91 ? -11.474 -5.503 24.731 1.00 93.06 91 LYS A O 1
ATOM 728 N N . ARG A 1 92 ? -12.176 -6.368 26.674 1.00 93.69 92 ARG A N 1
ATOM 729 C CA . ARG A 1 92 ? -11.816 -7.762 26.336 1.00 93.69 92 ARG A CA 1
ATOM 730 C C . ARG A 1 92 ? -12.554 -8.267 25.100 1.00 93.69 92 ARG A C 1
ATOM 732 O O . ARG A 1 92 ? -11.948 -8.933 24.267 1.00 93.69 92 ARG A O 1
ATOM 739 N N . MET A 1 93 ? -13.835 -7.929 24.960 1.00 94.62 93 MET A N 1
ATOM 740 C CA . MET A 1 93 ? -14.613 -8.275 23.770 1.00 94.62 93 MET A CA 1
ATOM 741 C C . MET A 1 93 ? -14.042 -7.638 22.501 1.00 94.62 93 MET A C 1
ATOM 743 O O . MET A 1 93 ? -13.916 -8.315 21.483 1.00 94.62 93 MET A O 1
ATOM 747 N N . LEU A 1 94 ? -13.667 -6.358 22.571 1.00 93.81 94 LEU A N 1
ATOM 748 C CA . LEU A 1 94 ? -13.060 -5.633 21.453 1.00 93.81 94 LEU A CA 1
ATOM 749 C C . LEU A 1 94 ? -11.721 -6.243 21.036 1.00 93.81 94 LEU A C 1
ATOM 751 O O . LEU A 1 94 ? -11.484 -6.439 19.845 1.00 93.81 94 LEU A O 1
ATOM 755 N N . ILE A 1 95 ? -10.867 -6.580 22.005 1.00 94.06 95 ILE A N 1
ATOM 756 C CA . ILE A 1 95 ? -9.581 -7.230 21.728 1.00 94.06 95 ILE A CA 1
ATOM 757 C C . ILE A 1 95 ? -9.799 -8.596 21.080 1.00 94.06 95 ILE A C 1
ATOM 759 O O . ILE A 1 95 ? -9.248 -8.839 20.012 1.00 94.06 95 ILE A O 1
ATOM 763 N N . LYS A 1 96 ? -10.684 -9.434 21.632 1.00 95.12 96 LYS A N 1
ATOM 764 C CA . LYS A 1 96 ? -11.004 -10.740 21.039 1.00 95.12 96 LYS A CA 1
ATOM 765 C C . LYS A 1 96 ? -11.520 -10.613 19.602 1.00 95.12 96 LYS A C 1
ATOM 767 O O . LYS A 1 96 ? -11.074 -11.332 18.715 1.00 95.12 96 LYS A O 1
ATOM 772 N N . PHE A 1 97 ? -12.433 -9.675 19.348 1.00 95.44 97 PHE A N 1
ATOM 773 C CA . PHE A 1 97 ? -12.906 -9.398 17.990 1.00 95.44 97 PHE A CA 1
ATOM 774 C C . PHE A 1 97 ? -11.756 -8.984 17.059 1.00 95.44 97 PHE A C 1
ATOM 776 O O . PHE A 1 97 ? -11.729 -9.373 15.892 1.00 95.44 97 PHE A O 1
ATOM 783 N N . THR A 1 98 ? -10.805 -8.201 17.565 1.00 95.81 98 THR A N 1
ATOM 784 C CA . THR A 1 98 ? -9.640 -7.743 16.800 1.00 95.81 98 THR A CA 1
ATOM 785 C C . THR A 1 98 ? -8.718 -8.908 16.445 1.00 95.81 98 THR A C 1
ATOM 787 O O . THR A 1 98 ? -8.367 -9.049 15.277 1.00 95.81 98 THR A O 1
ATOM 790 N N . GLU A 1 99 ? -8.425 -9.800 17.393 1.00 96.81 99 GLU A N 1
ATOM 791 C CA . GLU A 1 99 ? -7.659 -11.038 17.160 1.00 96.81 99 GLU A CA 1
ATOM 792 C C . GLU A 1 99 ? -8.339 -11.937 16.106 1.00 96.81 99 GLU A C 1
ATOM 794 O O . GLU A 1 99 ? -7.691 -12.523 15.230 1.00 96.81 99 GLU A O 1
ATOM 799 N N . GLU A 1 100 ? -9.673 -12.012 16.130 1.00 96.81 100 GLU A N 1
ATOM 800 C CA . GLU A 1 100 ? -10.453 -12.722 15.112 1.00 96.81 100 GLU A CA 1
ATOM 801 C C . GLU A 1 100 ? -10.338 -12.050 13.731 1.00 96.81 100 GLU A C 1
ATOM 803 O O . GLU A 1 100 ? -10.208 -12.747 12.720 1.00 96.81 100 GLU A O 1
ATOM 808 N N . GLN A 1 101 ? -10.347 -10.710 13.657 1.00 97.25 101 GLN A N 1
ATOM 809 C CA . GLN A 1 101 ? -10.135 -9.991 12.393 1.00 97.25 101 GLN A CA 1
ATOM 810 C C . GLN A 1 101 ? -8.699 -10.138 11.873 1.00 97.25 101 GLN A C 1
ATOM 812 O O . GLN A 1 101 ? -8.513 -10.259 10.659 1.00 97.25 101 GLN A O 1
ATOM 817 N N . GLU A 1 102 ? -7.703 -10.164 12.758 1.00 97.12 102 GLU A N 1
ATOM 818 C CA . GLU A 1 102 ? -6.294 -10.404 12.432 1.00 97.12 102 GLU A CA 1
ATOM 819 C C . GLU A 1 102 ? -6.098 -11.805 11.831 1.00 97.12 102 GLU A C 1
ATOM 821 O O . GLU A 1 102 ? -5.504 -11.981 10.758 1.00 97.12 102 GLU A O 1
ATOM 826 N N . THR A 1 103 ? -6.681 -12.814 12.481 1.00 97.38 103 THR A N 1
ATOM 827 C CA . THR A 1 103 ? -6.681 -14.195 11.988 1.00 97.38 103 THR A CA 1
ATOM 828 C C . THR A 1 103 ? -7.394 -14.282 10.640 1.00 97.38 103 THR A C 1
ATOM 830 O O . THR A 1 103 ? -6.897 -14.903 9.695 1.00 97.38 103 THR A O 1
ATOM 833 N N . TRP A 1 104 ? -8.545 -13.612 10.519 1.00 97.88 104 TRP A N 1
ATOM 834 C CA . TRP A 1 104 ? -9.333 -13.583 9.293 1.00 97.88 104 TRP A CA 1
ATOM 835 C C . TRP A 1 104 ? -8.548 -13.002 8.117 1.00 97.88 104 TRP A C 1
ATOM 837 O O . TRP A 1 104 ? -8.549 -13.623 7.050 1.00 97.88 104 TRP A O 1
ATOM 847 N N . ILE A 1 105 ? -7.880 -11.850 8.288 1.00 97.81 105 ILE A N 1
ATOM 848 C CA . ILE A 1 105 ? -7.117 -11.224 7.200 1.00 97.81 105 ILE A CA 1
ATOM 849 C C . ILE A 1 105 ? -5.923 -12.089 6.805 1.00 97.81 105 ILE A C 1
ATOM 851 O O . ILE A 1 105 ? -5.729 -12.349 5.620 1.00 97.81 105 ILE A O 1
ATOM 855 N N . SER A 1 106 ? -5.198 -12.639 7.779 1.00 95.31 106 SER A N 1
ATOM 856 C CA . SER A 1 106 ? -4.030 -13.496 7.543 1.00 95.31 106 SER A CA 1
ATOM 857 C C . SER A 1 106 ? -4.358 -14.759 6.733 1.00 95.31 106 SER A C 1
ATOM 859 O O . SER A 1 106 ? -3.519 -15.248 5.958 1.00 95.31 106 SER A O 1
ATOM 861 N N . ALA A 1 107 ? -5.587 -15.265 6.875 1.00 96.25 107 ALA A N 1
ATOM 862 C CA . ALA A 1 107 ? -6.115 -16.416 6.149 1.00 96.25 107 ALA A CA 1
ATOM 863 C C . ALA A 1 107 ? -6.673 -16.082 4.752 1.00 96.25 107 ALA A C 1
ATOM 865 O O . ALA A 1 107 ? -6.930 -17.000 3.971 1.00 96.25 107 ALA A O 1
ATOM 866 N N . GLN A 1 108 ? -6.865 -14.803 4.402 1.00 96.31 108 GLN A N 1
ATOM 867 C CA . GLN A 1 108 ? -7.422 -14.445 3.097 1.00 96.31 108 GLN A CA 1
ATOM 868 C C . GLN A 1 108 ? -6.448 -14.754 1.958 1.00 96.31 108 GLN A C 1
ATOM 870 O O . GLN A 1 108 ? -5.271 -14.391 1.988 1.00 96.31 108 GLN A O 1
ATOM 875 N N . SER A 1 109 ? -6.988 -15.326 0.886 1.00 92.25 109 SER A N 1
ATOM 876 C CA . SER A 1 109 ? -6.363 -15.350 -0.436 1.00 92.25 109 SER A CA 1
ATOM 877 C C . SER A 1 109 ? -7.047 -14.336 -1.349 1.00 92.25 109 SER A C 1
ATOM 879 O O . SER A 1 109 ? -8.267 -14.189 -1.292 1.00 92.25 109 SER A O 1
ATOM 881 N N . ALA A 1 110 ? -6.297 -13.683 -2.232 1.00 91.44 110 ALA A N 1
ATOM 882 C CA . ALA A 1 110 ? -6.852 -12.769 -3.226 1.00 91.44 110 ALA A CA 1
ATOM 883 C C . ALA A 1 110 ? -6.190 -12.986 -4.592 1.00 91.44 110 ALA A C 1
ATOM 885 O O . ALA A 1 110 ? -4.989 -13.248 -4.661 1.00 91.44 110 ALA A O 1
ATOM 886 N N . ASP A 1 111 ? -6.956 -12.848 -5.681 1.00 90.44 111 ASP A N 1
ATOM 887 C CA . ASP A 1 111 ? -6.344 -12.706 -7.003 1.00 90.44 111 ASP A CA 1
ATOM 888 C C . ASP A 1 111 ? -5.737 -11.304 -7.113 1.00 90.44 111 ASP A C 1
ATOM 890 O O . ASP A 1 111 ? -6.427 -10.299 -6.968 1.00 90.44 111 ASP A O 1
ATOM 894 N N . THR A 1 112 ? -4.435 -11.244 -7.369 1.00 91.12 112 THR A N 1
ATOM 895 C CA . THR A 1 112 ? -3.646 -10.012 -7.457 1.00 91.12 112 THR A CA 1
ATOM 896 C C . THR A 1 112 ? -3.448 -9.505 -8.886 1.00 91.12 112 THR A C 1
ATOM 898 O O . THR A 1 112 ? -2.802 -8.479 -9.110 1.00 91.12 112 THR A O 1
ATOM 901 N N . LYS A 1 113 ? -3.996 -10.188 -9.898 1.00 90.12 113 LYS A N 1
ATOM 902 C CA . LYS A 1 113 ? -3.833 -9.796 -11.305 1.00 90.12 113 LYS A CA 1
ATOM 903 C C . LYS A 1 113 ? -4.653 -8.552 -11.634 1.00 90.12 113 LYS A C 1
ATOM 905 O O . LYS A 1 113 ? -5.825 -8.660 -11.973 1.00 90.12 113 LYS A O 1
ATOM 910 N N . MET A 1 114 ? -3.978 -7.398 -11.640 1.00 85.06 114 MET A N 1
ATOM 911 C CA . MET A 1 114 ? -4.576 -6.096 -11.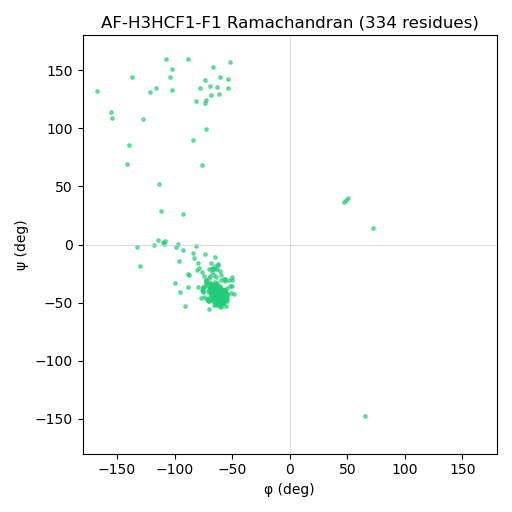989 1.00 85.06 114 MET A CA 1
ATOM 912 C C . MET A 1 114 ? -5.867 -5.848 -11.192 1.00 85.06 114 MET A C 1
ATOM 914 O O . MET A 1 114 ? -6.875 -5.415 -11.740 1.00 85.06 114 MET A O 1
ATOM 918 N N . ALA A 1 115 ? -5.842 -6.227 -9.915 1.00 84.69 115 ALA A N 1
ATOM 919 C CA . ALA A 1 115 ? -7.023 -6.267 -9.063 1.00 84.69 115 ALA A CA 1
ATOM 920 C C . ALA A 1 115 ? -7.366 -4.907 -8.437 1.00 84.69 115 ALA A C 1
ATOM 922 O O . ALA A 1 115 ? -8.396 -4.782 -7.776 1.00 84.69 115 ALA A O 1
ATOM 923 N N . GLY A 1 116 ? -6.504 -3.900 -8.607 1.00 93.44 116 GLY A N 1
ATOM 924 C CA . GLY A 1 116 ? -6.614 -2.652 -7.875 1.00 93.44 116 GLY A CA 1
ATOM 925 C C . GLY A 1 116 ? -6.383 -2.849 -6.376 1.00 93.44 116 GLY A C 1
ATOM 926 O O . GLY A 1 116 ? -5.643 -3.729 -5.918 1.00 93.44 116 GLY A O 1
ATOM 927 N N . VAL A 1 117 ? -7.076 -2.027 -5.592 1.00 96.81 117 VAL A N 1
ATOM 928 C CA . VAL A 1 117 ? -7.100 -2.138 -4.131 1.00 96.81 117 VAL A CA 1
ATOM 929 C C . VAL A 1 117 ? -7.938 -3.348 -3.708 1.00 96.81 117 VAL A C 1
ATOM 931 O O . VAL A 1 117 ? -9.129 -3.442 -4.029 1.00 96.81 117 VAL A O 1
ATOM 934 N N . LEU A 1 118 ? -7.331 -4.235 -2.922 1.00 96.88 118 LEU A N 1
ATOM 935 C CA . LEU A 1 118 ? -7.905 -5.505 -2.500 1.00 96.88 118 LEU A CA 1
ATOM 936 C C . LEU A 1 118 ? -9.008 -5.316 -1.449 1.00 96.88 118 LEU A C 1
ATOM 938 O O . LEU A 1 118 ? -8.906 -4.491 -0.538 1.00 96.88 118 LEU A O 1
ATOM 942 N N . ALA A 1 119 ? -10.067 -6.123 -1.548 1.00 96.50 119 ALA A N 1
ATOM 943 C CA . ALA A 1 119 ? -11.239 -6.008 -0.680 1.00 96.50 119 ALA A CA 1
ATOM 944 C C . ALA A 1 119 ? -10.938 -6.180 0.828 1.00 96.50 119 ALA A C 1
ATOM 946 O O . ALA A 1 119 ? -11.473 -5.389 1.607 1.00 96.50 119 ALA A O 1
ATOM 947 N N . PRO A 1 120 ? -10.072 -7.118 1.274 1.00 97.25 120 PRO A N 1
ATOM 948 C CA . PRO A 1 120 ? -9.720 -7.221 2.691 1.00 97.25 120 PRO A CA 1
ATOM 949 C C . PRO A 1 120 ? -9.053 -5.962 3.256 1.00 97.25 120 PRO A C 1
ATOM 951 O O . PRO A 1 120 ? -9.446 -5.518 4.332 1.00 97.25 120 PRO A O 1
ATOM 954 N N . ALA A 1 121 ? -8.146 -5.321 2.508 1.00 97.56 121 ALA A N 1
ATOM 955 C CA . ALA A 1 121 ? -7.542 -4.052 2.923 1.00 97.56 121 ALA A CA 1
ATOM 956 C C . ALA A 1 121 ? -8.602 -2.947 3.086 1.00 97.56 121 ALA A C 1
ATOM 958 O O . ALA A 1 121 ? -8.627 -2.259 4.106 1.00 97.56 121 ALA A O 1
ATOM 959 N N . LYS A 1 122 ? -9.544 -2.830 2.134 1.00 97.31 122 LYS A N 1
ATOM 960 C CA . LYS A 1 122 ? -10.677 -1.888 2.239 1.00 97.31 122 LYS A CA 1
ATOM 961 C C . LYS A 1 122 ? -11.533 -2.154 3.475 1.00 97.31 122 LYS A C 1
ATOM 963 O O . LYS A 1 122 ? -11.916 -1.214 4.163 1.00 97.31 122 LYS A O 1
ATOM 968 N N . LYS A 1 123 ? -11.834 -3.426 3.764 1.00 97.19 123 LYS A N 1
ATOM 969 C CA . LYS A 1 123 ? -12.648 -3.814 4.925 1.00 97.19 123 LYS A CA 1
ATOM 970 C C . LYS A 1 123 ? -11.991 -3.369 6.233 1.00 97.19 123 LYS A C 1
ATOM 972 O O . LYS A 1 123 ? -12.685 -2.793 7.066 1.00 97.19 123 LYS A O 1
ATOM 977 N N . ILE A 1 124 ? -10.687 -3.602 6.401 1.00 97.06 124 ILE A N 1
ATOM 978 C CA . ILE A 1 124 ? -9.977 -3.202 7.625 1.00 97.06 124 ILE A CA 1
ATOM 979 C C . ILE A 1 124 ? -9.931 -1.682 7.771 1.00 97.06 124 ILE A C 1
ATOM 981 O O . ILE A 1 124 ? -10.270 -1.169 8.833 1.00 97.06 124 ILE A O 1
ATOM 985 N N . VAL A 1 125 ? -9.603 -0.951 6.704 1.00 96.44 125 VAL A N 1
ATOM 986 C CA . VAL A 1 125 ? -9.595 0.521 6.737 1.00 96.44 125 VAL A CA 1
ATOM 987 C C . VAL A 1 125 ? -10.974 1.084 7.088 1.00 96.44 125 VAL A C 1
ATOM 989 O O . VAL A 1 125 ? -11.078 1.941 7.960 1.00 96.44 125 VAL A O 1
ATOM 992 N N . ASN A 1 126 ? -12.044 0.562 6.482 1.00 95.94 126 ASN A N 1
ATOM 993 C CA . ASN A 1 126 ? -13.411 0.982 6.802 1.00 95.94 126 ASN A CA 1
ATOM 994 C C . ASN A 1 126 ? -13.795 0.662 8.253 1.00 95.94 126 ASN A C 1
ATOM 996 O O . ASN A 1 126 ? -14.536 1.417 8.876 1.00 95.94 126 ASN A O 1
ATOM 1000 N N . MET A 1 127 ? -13.319 -0.458 8.798 1.00 94.56 127 MET A N 1
ATOM 1001 C CA . MET A 1 127 ? -13.541 -0.812 10.199 1.00 94.56 127 MET A CA 1
ATOM 1002 C C . MET A 1 127 ? -12.857 0.187 11.136 1.00 94.56 127 MET A C 1
ATOM 1004 O O . MET A 1 127 ? -13.508 0.684 12.050 1.00 94.56 127 MET A O 1
ATOM 1008 N N . ILE A 1 128 ? -11.592 0.526 10.869 1.00 93.12 128 ILE A N 1
ATOM 1009 C CA . ILE A 1 128 ? -10.836 1.531 11.630 1.00 93.12 128 ILE A CA 1
ATOM 1010 C C . ILE A 1 128 ? -11.529 2.896 11.555 1.00 93.12 128 ILE A C 1
ATOM 1012 O O . ILE A 1 128 ? -11.749 3.520 12.587 1.00 93.12 128 ILE A O 1
ATOM 1016 N N . ALA A 1 129 ? -11.959 3.322 10.362 1.00 92.56 129 ALA A N 1
ATOM 1017 C CA . ALA A 1 129 ? -12.686 4.579 10.182 1.00 92.56 129 ALA A CA 1
ATOM 1018 C C . ALA A 1 129 ? -13.951 4.649 11.054 1.00 92.56 129 ALA A C 1
ATOM 1020 O O . ALA A 1 129 ? -14.198 5.647 11.725 1.00 92.56 129 ALA A O 1
ATOM 1021 N N . ARG A 1 130 ? -14.732 3.561 11.092 1.00 91.75 130 ARG A N 1
ATOM 1022 C CA . ARG A 1 130 ? -15.948 3.485 11.915 1.00 91.75 130 ARG A CA 1
ATOM 1023 C C . ARG A 1 130 ? -15.649 3.444 13.415 1.00 91.75 130 ARG A C 1
ATOM 1025 O O . ARG A 1 130 ? -16.450 3.949 14.198 1.00 91.75 130 ARG A O 1
ATOM 1032 N N . MET A 1 131 ? -14.535 2.837 13.828 1.00 90.31 131 MET A N 1
ATOM 1033 C CA . MET A 1 131 ? -14.092 2.858 15.227 1.00 90.31 131 MET A CA 1
ATOM 1034 C C . MET A 1 131 ? -13.720 4.281 15.660 1.00 90.31 131 MET A C 1
ATOM 1036 O O . MET A 1 131 ? -14.203 4.732 16.694 1.00 90.31 131 MET A O 1
ATOM 1040 N N . GLU A 1 132 ? -12.957 5.008 14.841 1.00 88.31 132 GLU A N 1
ATOM 1041 C CA . GLU A 1 132 ? -12.610 6.420 15.077 1.00 88.31 132 GLU A CA 1
ATOM 1042 C C . GLU A 1 132 ? -13.857 7.313 15.169 1.00 88.31 132 GLU A C 1
ATOM 1044 O O . GLU A 1 132 ? -14.006 8.094 16.111 1.00 88.31 132 GLU A O 1
ATOM 1049 N N . GLU A 1 133 ? -14.811 7.136 14.252 1.00 87.62 133 GLU A N 1
ATOM 1050 C CA . GLU A 1 133 ? -16.093 7.849 14.290 1.00 87.62 133 GLU A CA 1
ATOM 1051 C C . GLU A 1 133 ? -16.874 7.558 15.585 1.00 87.62 133 GLU A C 1
ATOM 1053 O O . GLU A 1 133 ? -17.437 8.467 16.195 1.00 87.62 133 GLU A O 1
ATOM 1058 N N . SER A 1 134 ? -16.854 6.304 16.052 1.00 85.56 134 SER A N 1
ATOM 1059 C CA . SER A 1 134 ? -17.581 5.876 17.256 1.00 85.56 134 SER A CA 1
ATOM 1060 C C . SER A 1 134 ? -17.002 6.452 18.550 1.00 85.56 134 SER A C 1
ATOM 1062 O O . SER A 1 134 ? -17.740 6.604 19.525 1.00 85.56 134 SER A O 1
ATOM 1064 N N . VAL A 1 135 ? -15.701 6.770 18.585 1.00 83.75 135 VAL A N 1
ATOM 1065 C CA . VAL A 1 135 ? -15.070 7.349 19.780 1.00 83.75 135 VAL A CA 1
ATOM 1066 C C . VAL A 1 135 ? -15.141 8.869 19.823 1.00 83.75 135 VAL A C 1
ATOM 1068 O O . VAL A 1 135 ? -15.103 9.430 20.916 1.00 83.75 135 VAL A O 1
ATOM 1071 N N . CYS A 1 136 ? -15.253 9.545 18.672 1.00 78.44 136 CYS A N 1
ATOM 1072 C CA . CYS A 1 136 ? -15.366 11.006 18.570 1.00 78.44 136 CYS A CA 1
ATOM 1073 C C . CYS A 1 136 ? -14.327 11.765 19.439 1.00 78.44 136 CYS A C 1
ATOM 1075 O O . CYS A 1 136 ? -14.645 12.782 20.058 1.00 78.44 136 CYS A O 1
ATOM 1077 N N . GLY A 1 137 ? -13.100 11.236 19.546 1.00 72.38 137 GLY A N 1
ATOM 1078 C CA . GLY A 1 137 ? -12.014 11.811 20.356 1.00 72.38 137 GLY A CA 1
ATOM 1079 C C . GLY A 1 137 ? -12.161 11.675 21.881 1.00 72.38 137 GLY A C 1
ATOM 1080 O O . GLY A 1 137 ? -11.470 12.374 22.613 1.00 72.38 137 GLY A O 1
ATOM 1081 N N . LYS A 1 138 ? -13.066 10.821 22.381 1.00 70.50 138 LYS A N 1
ATOM 1082 C CA . LYS A 1 138 ? -13.400 10.691 23.818 1.00 70.50 138 LYS A CA 1
ATOM 1083 C C . LYS A 1 138 ? -12.896 9.407 24.488 1.00 70.50 138 LYS A C 1
ATOM 1085 O O . LYS A 1 138 ? -13.227 9.155 25.646 1.00 70.50 138 LYS A O 1
ATOM 1090 N N . THR A 1 139 ? -12.171 8.555 23.771 1.00 65.81 139 THR A N 1
ATOM 1091 C CA . THR A 1 139 ? -11.689 7.283 24.328 1.00 65.81 139 THR A CA 1
ATOM 1092 C C . THR A 1 139 ? -10.342 7.437 25.017 1.00 65.81 139 THR A C 1
ATOM 1094 O O . THR A 1 139 ? -9.590 8.361 24.727 1.00 65.81 139 THR A O 1
ATOM 1097 N N . ASP A 1 140 ? -10.021 6.487 25.896 1.00 64.25 140 ASP A N 1
ATOM 1098 C CA . ASP A 1 140 ? -8.637 6.270 26.278 1.00 64.25 140 ASP A CA 1
ATOM 1099 C C . ASP A 1 140 ? -7.858 5.712 25.081 1.00 64.25 140 ASP A C 1
ATOM 1101 O O . ASP A 1 140 ? -8.265 4.731 24.450 1.00 64.25 140 ASP A O 1
ATOM 1105 N N . ASP A 1 141 ? -6.734 6.347 24.763 1.00 65.38 141 ASP A N 1
ATOM 1106 C CA . ASP A 1 141 ? -5.923 5.993 23.598 1.00 65.38 141 ASP A CA 1
ATOM 1107 C C . ASP A 1 141 ? -5.486 4.519 23.606 1.00 65.38 141 ASP A C 1
ATOM 1109 O O . ASP A 1 141 ? -5.362 3.898 22.553 1.00 65.38 141 ASP A O 1
ATOM 1113 N N . SER A 1 142 ? -5.313 3.913 24.787 1.00 81.88 142 SER A N 1
ATOM 1114 C CA . SER A 1 142 ? -4.696 2.587 24.932 1.00 81.88 142 SER A CA 1
ATOM 1115 C C . SER A 1 142 ? -5.438 1.454 24.204 1.00 81.88 142 SER A C 1
ATOM 1117 O O . SER A 1 142 ? -4.799 0.583 23.601 1.00 81.88 142 SER A O 1
ATOM 1119 N N . THR A 1 143 ? -6.778 1.466 24.208 1.00 85.19 143 THR A N 1
ATOM 1120 C CA . THR A 1 143 ? -7.586 0.412 23.571 1.00 85.19 143 THR A CA 1
ATOM 1121 C C . THR A 1 143 ? -7.490 0.511 22.049 1.00 85.19 143 THR A C 1
ATOM 1123 O O . THR A 1 143 ? -7.192 -0.480 21.383 1.00 85.19 143 THR A O 1
ATOM 1126 N N . LEU A 1 144 ? -7.682 1.712 21.493 1.00 86.50 144 LEU A N 1
ATOM 1127 C CA . LEU A 1 144 ? -7.570 1.941 20.050 1.00 86.50 144 LEU A CA 1
ATOM 1128 C C . LEU A 1 144 ? -6.142 1.740 19.548 1.00 86.50 144 LEU A C 1
ATOM 1130 O O . LEU A 1 144 ? -5.945 1.083 18.530 1.00 86.50 144 LEU A O 1
ATOM 1134 N N . MET A 1 145 ? -5.143 2.223 20.290 1.00 88.44 145 MET A N 1
ATOM 1135 C CA . MET A 1 145 ? -3.733 1.979 19.985 1.00 88.44 145 MET A CA 1
ATOM 1136 C C . MET A 1 145 ? -3.445 0.481 19.866 1.00 88.44 145 MET A C 1
ATOM 1138 O O . MET A 1 145 ? -2.793 0.063 18.911 1.00 88.44 145 MET A O 1
ATOM 1142 N N . SER A 1 146 ? -3.966 -0.336 20.787 1.00 90.12 146 SER A N 1
ATOM 1143 C CA . SER A 1 146 ? -3.807 -1.796 20.737 1.00 90.12 146 SER A CA 1
ATOM 1144 C C . SER A 1 146 ? -4.446 -2.394 19.482 1.00 90.12 146 SER A C 1
ATOM 1146 O O . SER A 1 146 ? -3.826 -3.215 18.808 1.00 90.12 146 SER A O 1
ATOM 1148 N N . ILE A 1 147 ? -5.648 -1.936 19.116 1.00 91.62 147 ILE A N 1
ATOM 1149 C CA . ILE A 1 147 ? -6.344 -2.377 17.899 1.00 91.62 147 ILE A CA 1
ATOM 1150 C C . ILE A 1 147 ? -5.540 -2.012 16.645 1.00 91.62 147 ILE A C 1
ATOM 1152 O O . ILE A 1 147 ? -5.357 -2.848 15.761 1.00 91.62 147 ILE A O 1
ATOM 1156 N N . TYR A 1 148 ? -5.015 -0.789 16.561 1.00 92.44 148 TYR A N 1
ATOM 1157 C CA . TYR A 1 148 ? -4.237 -0.329 15.406 1.00 92.44 148 TYR A CA 1
ATOM 1158 C C . TYR A 1 148 ? -2.922 -1.079 15.260 1.00 92.44 148 TYR A C 1
ATOM 1160 O O . TYR A 1 148 ? -2.601 -1.533 14.161 1.00 92.44 148 TYR A O 1
ATOM 1168 N N . ASN A 1 149 ? -2.213 -1.273 16.371 1.00 94.06 149 ASN A N 1
ATOM 1169 C CA . ASN A 1 149 ? -0.948 -2.001 16.405 1.00 94.06 149 ASN A CA 1
ATOM 1170 C C . ASN A 1 149 ? -1.104 -3.502 16.118 1.00 94.06 149 ASN A C 1
ATOM 1172 O O . ASN A 1 149 ? -0.119 -4.159 15.800 1.00 94.06 149 ASN A O 1
ATOM 1176 N N . MET A 1 150 ? -2.319 -4.045 16.191 1.00 95.38 150 MET A N 1
ATOM 1177 C CA . MET A 1 150 ? -2.621 -5.415 15.776 1.00 95.38 150 MET A CA 1
ATOM 1178 C C . MET A 1 150 ? -3.045 -5.462 14.300 1.00 95.38 150 MET A C 1
ATOM 1180 O O . MET A 1 150 ? -2.461 -6.171 13.480 1.00 95.38 150 MET A O 1
ATOM 1184 N N . MET A 1 151 ? -4.029 -4.644 13.922 1.00 96.44 151 MET A N 1
ATOM 1185 C CA . MET A 1 151 ? -4.678 -4.747 12.615 1.00 96.44 151 MET A CA 1
ATOM 1186 C C . MET A 1 151 ? -3.842 -4.212 11.456 1.00 96.44 151 MET A C 1
ATOM 1188 O O . MET A 1 151 ? -3.868 -4.794 10.366 1.00 96.44 151 MET A O 1
ATOM 1192 N N . LEU A 1 152 ? -3.135 -3.094 11.640 1.00 96.75 152 LEU A N 1
ATOM 1193 C CA . LEU A 1 152 ? -2.406 -2.450 10.545 1.00 96.75 152 LEU A CA 1
ATOM 1194 C C . LEU A 1 152 ? -1.169 -3.252 10.131 1.00 96.75 152 LEU A C 1
ATOM 1196 O O . LEU A 1 152 ? -1.062 -3.546 8.936 1.00 96.75 152 LEU A O 1
ATOM 1200 N N . PRO A 1 153 ? -0.309 -3.721 11.057 1.00 97.44 153 PRO A N 1
ATOM 1201 C CA . PRO A 1 153 ? 0.783 -4.621 10.699 1.00 97.44 153 PRO A CA 1
ATOM 1202 C C . PRO A 1 153 ? 0.296 -5.892 10.007 1.00 97.44 153 PRO A C 1
ATOM 1204 O O . PRO A 1 153 ? 0.822 -6.236 8.949 1.00 97.44 153 PRO A O 1
ATOM 1207 N N . ALA A 1 154 ? -0.744 -6.546 10.534 1.00 98.19 154 ALA A N 1
ATOM 1208 C CA . ALA A 1 154 ? -1.296 -7.756 9.928 1.00 98.19 154 ALA A CA 1
ATOM 1209 C C . ALA A 1 154 ? -1.826 -7.502 8.509 1.00 98.19 154 ALA A C 1
ATOM 1211 O O . ALA A 1 154 ? -1.589 -8.293 7.597 1.00 98.19 154 ALA A O 1
ATOM 1212 N N . THR A 1 155 ? -2.481 -6.358 8.283 1.00 98.50 155 THR A N 1
ATOM 1213 C CA . THR A 1 155 ? -2.954 -5.954 6.950 1.00 98.50 155 THR A CA 1
ATOM 1214 C C . THR A 1 155 ? -1.797 -5.726 5.982 1.00 98.50 155 THR A C 1
ATOM 1216 O O . THR A 1 155 ? -1.848 -6.201 4.848 1.00 98.50 155 THR A O 1
ATOM 1219 N N . MET A 1 156 ? -0.747 -5.024 6.409 1.00 98.50 156 MET A N 1
ATOM 1220 C CA . MET A 1 156 ? 0.421 -4.732 5.572 1.00 98.50 156 MET A CA 1
ATOM 1221 C C . MET A 1 156 ? 1.203 -6.011 5.240 1.00 98.50 156 MET A C 1
ATOM 1223 O O . MET A 1 156 ? 1.494 -6.272 4.073 1.00 98.50 156 MET A O 1
ATOM 1227 N N . GLN A 1 157 ? 1.445 -6.869 6.235 1.00 98.25 157 GLN A N 1
ATOM 1228 C CA . GLN A 1 157 ? 2.063 -8.184 6.036 1.00 98.25 157 GLN A CA 1
ATOM 1229 C C . GLN A 1 157 ? 1.231 -9.063 5.098 1.00 98.25 157 GLN A C 1
ATOM 1231 O O . GLN A 1 157 ? 1.773 -9.738 4.220 1.00 98.25 157 GLN A O 1
ATOM 1236 N N . TRP A 1 158 ? -0.095 -9.032 5.237 1.00 98.44 158 TRP A N 1
ATOM 1237 C CA . TRP A 1 158 ? -0.989 -9.746 4.339 1.00 98.44 158 TRP A CA 1
ATOM 1238 C C . TRP A 1 158 ? -0.891 -9.232 2.894 1.00 98.44 158 TRP A C 1
ATOM 1240 O O . TRP A 1 158 ? -0.807 -10.052 1.979 1.00 98.44 158 TRP A O 1
ATOM 1250 N N . VAL A 1 159 ? -0.834 -7.909 2.674 1.00 98.50 159 VAL A N 1
ATOM 1251 C CA . VAL A 1 159 ? -0.626 -7.313 1.338 1.00 98.50 159 VAL A CA 1
ATOM 1252 C C . VAL A 1 159 ? 0.676 -7.817 0.713 1.00 98.50 159 VAL A C 1
ATOM 1254 O O . VAL A 1 159 ? 0.676 -8.206 -0.458 1.00 98.50 159 VAL A O 1
ATOM 1257 N N . ASP A 1 160 ? 1.768 -7.866 1.479 1.00 97.88 160 ASP A N 1
ATOM 1258 C CA . ASP A 1 160 ? 3.045 -8.387 0.982 1.00 97.88 160 ASP A CA 1
ATOM 1259 C C . ASP A 1 160 ? 2.955 -9.866 0.610 1.00 9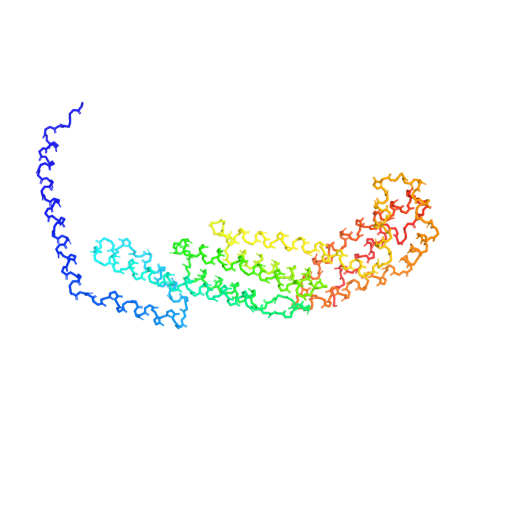7.88 160 ASP A C 1
ATOM 1261 O O . ASP A 1 160 ? 3.335 -10.245 -0.502 1.00 97.88 160 ASP A O 1
ATOM 1265 N N . LYS A 1 161 ? 2.373 -10.680 1.495 1.00 97.25 161 LYS A N 1
ATOM 1266 C CA . LYS A 1 161 ? 2.169 -12.116 1.281 1.00 97.25 161 LYS A CA 1
ATOM 1267 C C . LYS A 1 161 ? 1.370 -12.393 0.007 1.00 97.25 161 LYS A C 1
ATOM 1269 O O . LYS A 1 161 ? 1.753 -13.239 -0.800 1.00 97.25 161 LYS A O 1
ATOM 1274 N N . VAL A 1 162 ? 0.244 -11.707 -0.208 1.00 97.00 162 VAL A N 1
ATOM 1275 C CA . VAL A 1 162 ? -0.578 -11.960 -1.405 1.00 97.00 162 VAL A CA 1
ATOM 1276 C C . VAL A 1 162 ? 0.075 -11.417 -2.670 1.00 97.00 162 VAL A C 1
ATOM 1278 O O . VAL A 1 162 ? -0.062 -12.041 -3.724 1.00 97.00 162 VAL A O 1
ATOM 1281 N N . ALA A 1 163 ? 0.830 -10.318 -2.595 1.00 97.06 163 ALA A N 1
ATOM 1282 C CA . ALA A 1 163 ? 1.587 -9.800 -3.733 1.00 97.06 163 ALA A CA 1
ATOM 1283 C C . ALA A 1 163 ? 2.630 -10.816 -4.237 1.00 97.06 163 ALA A C 1
ATOM 1285 O O . ALA A 1 163 ? 2.821 -10.960 -5.447 1.00 97.06 163 ALA A O 1
ATOM 1286 N N . GLU A 1 164 ? 3.246 -11.579 -3.333 1.00 95.25 164 GLU A N 1
ATOM 1287 C CA . GLU A 1 164 ? 4.227 -12.622 -3.668 1.00 95.25 164 GLU A CA 1
ATOM 1288 C C . GLU A 1 164 ? 3.629 -13.819 -4.405 1.00 95.25 164 GLU A C 1
ATOM 1290 O O . GLU A 1 164 ? 4.326 -14.460 -5.190 1.00 95.25 164 GLU A O 1
ATOM 1295 N N . SER A 1 165 ? 2.325 -14.074 -4.258 1.00 93.38 165 SER A N 1
ATOM 1296 C CA . SER A 1 165 ? 1.648 -15.160 -4.982 1.00 93.38 165 SER A CA 1
ATOM 1297 C C . SER A 1 165 ? 1.712 -15.008 -6.510 1.00 93.38 165 SER A C 1
ATOM 1299 O O . SER A 1 165 ? 1.582 -15.993 -7.242 1.00 93.38 165 SER A O 1
ATOM 1301 N N . ARG A 1 166 ? 1.916 -13.780 -7.017 1.00 92.25 166 ARG A N 1
ATOM 1302 C CA . ARG A 1 166 ? 2.101 -13.487 -8.447 1.00 92.25 166 ARG A CA 1
ATOM 1303 C C . ARG A 1 166 ? 3.200 -12.435 -8.649 1.00 92.25 166 ARG A C 1
ATOM 1305 O O . ARG A 1 166 ? 2.882 -11.264 -8.867 1.00 92.25 166 ARG A O 1
ATOM 1312 N N . PRO A 1 167 ? 4.483 -12.844 -8.721 1.00 93.06 167 PRO A N 1
ATOM 1313 C CA . PRO A 1 167 ? 5.626 -11.925 -8.790 1.00 93.06 167 PRO A CA 1
ATOM 1314 C C . PRO A 1 167 ? 5.526 -10.862 -9.894 1.00 93.06 167 PRO A C 1
ATOM 1316 O O . PRO A 1 167 ? 5.867 -9.703 -9.683 1.00 93.06 167 PRO A O 1
ATOM 1319 N N . LYS A 1 168 ? 4.956 -11.222 -11.053 1.00 93.12 168 LYS A N 1
ATOM 1320 C CA . LYS A 1 168 ? 4.724 -10.308 -12.187 1.00 93.12 168 LYS A CA 1
ATOM 1321 C C . LYS A 1 168 ? 3.889 -9.068 -11.835 1.00 93.12 168 LYS A C 1
ATOM 1323 O O . LYS A 1 168 ? 4.041 -8.037 -12.486 1.00 93.12 168 LYS A O 1
ATOM 1328 N N . TYR A 1 169 ? 2.967 -9.187 -10.884 1.00 95.31 169 TYR A N 1
ATOM 1329 C CA . TYR A 1 169 ? 2.075 -8.106 -10.463 1.00 95.31 169 TYR A CA 1
ATOM 1330 C C . TYR A 1 169 ? 2.413 -7.584 -9.066 1.00 95.31 169 TYR A C 1
ATOM 1332 O O . TYR A 1 169 ? 1.767 -6.646 -8.622 1.00 95.31 169 TYR A O 1
ATOM 1340 N N . ALA A 1 170 ? 3.437 -8.123 -8.398 1.00 96.62 170 ALA A N 1
ATOM 1341 C CA . ALA A 1 170 ? 3.710 -7.838 -6.995 1.00 96.62 170 ALA A CA 1
ATOM 1342 C C . ALA A 1 170 ? 3.903 -6.338 -6.714 1.00 96.62 170 ALA A C 1
ATOM 1344 O O . ALA A 1 170 ? 3.267 -5.798 -5.812 1.00 96.62 170 ALA A O 1
ATOM 1345 N N . SER A 1 171 ? 4.710 -5.636 -7.520 1.00 97.31 171 SER A N 1
ATOM 1346 C CA . SER A 1 171 ? 4.900 -4.185 -7.368 1.00 97.31 171 SER A CA 1
ATOM 1347 C C . SER A 1 171 ? 3.631 -3.384 -7.670 1.00 97.31 171 SER A C 1
ATOM 1349 O O . SER A 1 171 ? 3.385 -2.388 -7.002 1.00 97.31 171 SER A O 1
ATOM 1351 N N . LEU A 1 172 ? 2.797 -3.831 -8.620 1.00 97.12 172 LEU A N 1
ATOM 1352 C CA . LEU A 1 172 ? 1.497 -3.207 -8.900 1.00 97.12 172 LEU A CA 1
ATOM 1353 C C . LEU A 1 172 ? 0.536 -3.391 -7.715 1.00 97.12 172 LEU A C 1
ATOM 1355 O O . LEU A 1 172 ? -0.050 -2.437 -7.220 1.00 97.12 172 LEU A O 1
ATOM 1359 N N . THR A 1 173 ? 0.415 -4.613 -7.203 1.00 97.38 173 THR A N 1
ATOM 1360 C CA . THR A 1 173 ? -0.438 -4.908 -6.048 1.00 97.38 173 THR A CA 1
ATOM 1361 C C . THR A 1 173 ? -0.015 -4.094 -4.831 1.00 97.38 173 THR A C 1
ATOM 1363 O O . THR A 1 173 ? -0.860 -3.458 -4.202 1.00 97.38 173 THR A O 1
ATOM 1366 N N . ARG A 1 174 ? 1.287 -4.060 -4.523 1.00 98.12 174 ARG A N 1
ATOM 1367 C CA . ARG A 1 174 ? 1.816 -3.277 -3.404 1.00 98.12 174 ARG A CA 1
ATOM 1368 C C . ARG A 1 174 ? 1.580 -1.783 -3.599 1.00 98.12 174 ARG A C 1
ATOM 1370 O O . ARG A 1 174 ? 1.047 -1.166 -2.685 1.00 98.12 174 ARG A O 1
ATOM 1377 N N . LEU A 1 175 ? 1.902 -1.199 -4.762 1.00 97.12 175 LEU A N 1
ATOM 1378 C CA . LEU A 1 175 ? 1.747 0.253 -4.924 1.00 97.12 175 LEU A CA 1
ATOM 1379 C C . LEU A 1 175 ? 0.286 0.704 -4.776 1.00 97.12 175 LEU A C 1
ATOM 1381 O O . LEU A 1 175 ? 0.034 1.677 -4.074 1.00 97.12 175 LEU A O 1
ATOM 1385 N N . GLU A 1 176 ? -0.682 0.003 -5.376 1.00 97.38 176 GLU A N 1
ATOM 1386 C CA . GLU A 1 176 ? -2.091 0.418 -5.287 1.00 97.38 176 GLU A CA 1
ATOM 1387 C C . GLU A 1 176 ? -2.637 0.294 -3.857 1.00 97.38 176 GLU A C 1
ATOM 1389 O O . GLU A 1 176 ? -3.337 1.186 -3.376 1.00 97.38 176 GLU A O 1
ATOM 1394 N N . ASN A 1 177 ? -2.293 -0.788 -3.151 1.00 98.38 177 ASN A N 1
ATOM 1395 C CA . ASN A 1 177 ? -2.803 -1.033 -1.801 1.00 98.38 177 ASN A CA 1
ATOM 1396 C C . ASN A 1 177 ? -2.114 -0.158 -0.750 1.00 98.38 177 ASN A C 1
ATOM 1398 O O . ASN A 1 177 ? -2.788 0.351 0.141 1.00 98.38 177 ASN A O 1
ATOM 1402 N N . TYR A 1 178 ? -0.806 0.073 -0.858 1.00 98.69 178 TYR A N 1
ATOM 1403 C CA . TYR A 1 178 ? -0.093 0.935 0.083 1.00 98.69 178 TYR A CA 1
ATOM 1404 C C . TYR A 1 178 ? -0.417 2.419 -0.102 1.00 98.69 178 TYR A C 1
ATOM 1406 O O . TYR A 1 178 ? -0.516 3.133 0.896 1.00 98.69 178 TYR A O 1
ATOM 1414 N N . LEU A 1 179 ? -0.673 2.881 -1.334 1.00 97.75 179 LEU A N 1
ATOM 1415 C CA . LEU A 1 179 ? -1.201 4.232 -1.544 1.00 97.75 179 LEU A CA 1
ATOM 1416 C C . LEU A 1 179 ? -2.579 4.380 -0.891 1.00 97.75 179 LEU A C 1
ATOM 1418 O O . LEU A 1 179 ? -2.807 5.325 -0.142 1.00 97.75 179 LEU A O 1
ATOM 1422 N N . PHE A 1 180 ? -3.467 3.403 -1.112 1.00 97.81 180 PHE A N 1
ATOM 1423 C CA . PHE A 1 180 ? -4.784 3.377 -0.480 1.00 97.81 180 PHE A CA 1
ATOM 1424 C C . PHE A 1 180 ? -4.695 3.419 1.050 1.00 97.81 180 PHE A C 1
ATOM 1426 O O . PHE A 1 180 ? -5.388 4.226 1.668 1.00 97.81 180 PHE A O 1
ATOM 1433 N N . LEU A 1 181 ? -3.839 2.592 1.659 1.00 97.81 181 LEU A N 1
ATOM 1434 C CA . LEU A 1 181 ? -3.619 2.599 3.106 1.00 97.81 181 LEU A CA 1
ATOM 1435 C C . LEU A 1 181 ? -3.108 3.965 3.578 1.00 97.81 181 LEU A C 1
ATOM 1437 O O . LEU A 1 181 ? -3.692 4.542 4.488 1.00 97.81 181 LEU A O 1
ATOM 1441 N N . SER A 1 182 ? -2.074 4.517 2.937 1.00 96.69 182 SER A N 1
ATOM 1442 C CA . SER A 1 182 ? -1.505 5.812 3.330 1.00 96.69 182 SER A CA 1
ATOM 1443 C C . SER A 1 182 ? -2.541 6.936 3.303 1.00 96.69 182 SER A C 1
ATOM 1445 O O . SER A 1 182 ? -2.693 7.657 4.291 1.00 96.69 182 SER A O 1
ATOM 1447 N N . ASP A 1 183 ? -3.273 7.065 2.196 1.00 95.56 183 ASP A N 1
ATOM 1448 C CA . ASP A 1 183 ? -4.224 8.158 1.998 1.00 95.56 183 ASP A CA 1
ATOM 1449 C C . ASP A 1 183 ? -5.417 8.044 2.952 1.00 95.56 183 ASP A C 1
ATOM 1451 O O . ASP A 1 183 ? -5.829 9.038 3.552 1.00 95.56 183 ASP A O 1
ATOM 1455 N N . ASN A 1 184 ? -5.952 6.834 3.146 1.00 95.81 184 ASN A N 1
ATOM 1456 C CA . ASN A 1 184 ? -7.119 6.650 4.006 1.00 95.81 184 ASN A CA 1
ATOM 1457 C C . ASN A 1 184 ? -6.766 6.745 5.491 1.00 95.81 184 ASN A C 1
ATOM 1459 O O . ASN A 1 184 ? -7.538 7.325 6.243 1.00 95.81 184 ASN A O 1
ATOM 1463 N N . LEU A 1 185 ? -5.604 6.251 5.926 1.00 94.62 185 LEU A N 1
ATOM 1464 C CA . LEU A 1 185 ? -5.187 6.400 7.324 1.00 94.62 185 LEU A CA 1
ATOM 1465 C C . LEU A 1 185 ? -4.946 7.874 7.683 1.00 94.62 185 LEU A C 1
ATOM 1467 O O . LEU A 1 185 ? -5.389 8.313 8.741 1.00 94.62 185 LEU A O 1
ATOM 1471 N N . LYS A 1 186 ? -4.351 8.662 6.772 1.00 92.06 186 LYS A N 1
ATOM 1472 C CA . LYS A 1 186 ? -4.237 10.127 6.927 1.00 92.06 186 LYS A CA 1
ATOM 1473 C C . LYS A 1 186 ? -5.599 10.815 6.999 1.00 92.06 186 LYS A C 1
ATOM 1475 O O . LYS A 1 186 ? -5.750 11.770 7.754 1.00 92.06 186 LYS A O 1
ATOM 1480 N N . ALA A 1 187 ? -6.561 10.363 6.194 1.00 92.00 187 ALA A N 1
ATOM 1481 C CA . ALA A 1 187 ? -7.897 10.950 6.145 1.00 92.00 187 ALA A CA 1
ATOM 1482 C C . ALA A 1 187 ? -8.742 10.620 7.385 1.00 92.00 187 ALA A C 1
ATOM 1484 O O . ALA A 1 187 ? -9.531 11.458 7.809 1.00 92.00 187 ALA A O 1
ATOM 1485 N N . ILE A 1 188 ? -8.581 9.420 7.952 1.00 89.19 188 ILE A N 1
ATOM 1486 C CA . ILE A 1 188 ? -9.307 8.975 9.147 1.00 89.19 188 ILE A CA 1
ATOM 1487 C C . ILE A 1 188 ? -8.911 9.818 10.360 1.00 89.19 188 ILE A C 1
ATOM 1489 O O . ILE A 1 188 ? -9.779 10.369 11.031 1.00 89.19 188 ILE A O 1
ATOM 1493 N N . ASN A 1 189 ? -7.610 9.938 10.633 1.00 75.56 189 ASN A N 1
ATOM 1494 C CA . ASN A 1 189 ? -7.125 10.796 11.704 1.00 75.56 189 ASN A CA 1
ATOM 1495 C C . ASN A 1 189 ? -5.689 11.245 11.408 1.00 75.56 189 ASN A C 1
ATOM 1497 O O . ASN A 1 189 ? -4.741 10.462 11.466 1.00 75.56 189 ASN A O 1
ATOM 1501 N N . GLY A 1 190 ? -5.539 12.528 11.078 1.00 60.19 190 GLY A N 1
ATOM 1502 C CA . GLY A 1 190 ? -4.241 13.151 10.821 1.00 60.19 190 GLY A CA 1
ATOM 1503 C C . GLY A 1 190 ? -3.488 13.569 12.088 1.00 60.19 190 GLY A C 1
ATOM 1504 O O . GLY A 1 190 ? -2.391 14.123 11.970 1.00 60.19 190 GLY A O 1
ATOM 1505 N N . SER A 1 191 ? -4.060 13.358 13.283 1.00 65.69 191 SER A N 1
ATOM 1506 C CA . SER A 1 191 ? -3.372 13.650 14.542 1.00 65.69 191 SER A CA 1
ATOM 1507 C C . SER A 1 191 ? -2.133 12.767 14.689 1.00 65.69 191 SER A C 1
ATOM 1509 O O . SER A 1 191 ? -2.168 11.562 14.444 1.00 65.69 191 SER A O 1
ATOM 1511 N N . LYS A 1 192 ? -1.020 13.372 15.118 1.00 61.12 192 LYS A N 1
ATOM 1512 C CA . LYS A 1 192 ? 0.256 12.673 15.342 1.00 61.12 192 LYS A CA 1
ATOM 1513 C C . LYS A 1 192 ? 0.262 11.801 16.600 1.00 61.12 192 LYS A C 1
ATOM 1515 O O . LYS A 1 192 ? 1.234 11.091 16.826 1.00 61.12 192 LYS A O 1
ATOM 1520 N N . GLU A 1 193 ? -0.776 11.897 17.423 1.00 64.94 193 GLU A N 1
ATOM 1521 C CA . GLU A 1 193 ? -0.843 11.249 18.737 1.00 64.94 193 GLU A CA 1
ATOM 1522 C C . GLU A 1 193 ? -1.219 9.764 18.641 1.00 64.94 193 GLU A C 1
ATOM 1524 O O . GLU A 1 193 ? -0.859 8.976 19.512 1.00 64.94 193 GLU A O 1
ATOM 1529 N N . LEU A 1 194 ? -1.858 9.354 17.541 1.00 70.38 194 LEU A N 1
ATOM 1530 C CA . LEU A 1 194 ? -2.226 7.965 17.285 1.00 70.38 194 LEU A CA 1
ATOM 1531 C C . LEU A 1 194 ? -1.264 7.297 16.291 1.00 70.38 194 LEU A C 1
ATOM 1533 O O . LEU A 1 194 ? -0.751 7.948 15.373 1.00 70.38 194 LEU A O 1
ATOM 1537 N N . PRO A 1 195 ? -1.070 5.966 16.385 1.00 83.81 195 PRO A N 1
ATOM 1538 C CA . PRO A 1 195 ? -0.161 5.231 15.502 1.00 83.81 195 PRO A CA 1
ATOM 1539 C C . PRO A 1 195 ? -0.605 5.244 14.028 1.00 83.81 195 PRO A C 1
ATOM 1541 O O . PRO A 1 195 ? 0.173 4.880 13.147 1.00 83.81 195 PRO A O 1
ATOM 1544 N N . LEU A 1 196 ? -1.825 5.706 13.724 1.00 88.75 196 LEU A N 1
ATOM 1545 C CA . LEU A 1 196 ? -2.342 5.838 12.359 1.00 88.75 196 LEU A CA 1
ATOM 1546 C C . LEU A 1 196 ? -1.420 6.680 11.465 1.00 88.75 196 LEU A C 1
ATOM 1548 O O . LEU A 1 196 ? -1.142 6.281 10.335 1.00 88.75 196 LEU A O 1
ATOM 1552 N N . ALA A 1 197 ? -0.883 7.795 11.972 1.00 88.94 197 ALA A N 1
ATOM 1553 C CA . ALA A 1 197 ? 0.034 8.649 11.215 1.00 88.94 197 ALA A CA 1
ATOM 1554 C C . ALA A 1 197 ? 1.373 7.951 10.908 1.00 88.94 197 ALA A C 1
ATOM 1556 O O . ALA A 1 197 ? 1.925 8.103 9.811 1.00 88.94 197 ALA A O 1
ATOM 1557 N N . GLN A 1 198 ? 1.880 7.153 11.853 1.00 91.88 198 GLN A N 1
ATOM 1558 C CA . GLN A 1 198 ? 3.082 6.343 11.659 1.00 91.88 198 GLN A CA 1
ATOM 1559 C C . GLN A 1 198 ? 2.852 5.294 10.566 1.00 91.88 198 GLN A C 1
ATOM 1561 O O . GLN A 1 198 ? 3.607 5.252 9.596 1.00 91.88 198 GLN A O 1
ATOM 1566 N N . TYR A 1 199 ? 1.779 4.506 10.664 1.00 95.38 199 TYR A N 1
ATOM 1567 C CA . TYR A 1 199 ? 1.461 3.488 9.659 1.00 95.38 199 TYR A CA 1
ATOM 1568 C C . TYR A 1 199 ? 1.127 4.086 8.293 1.00 95.38 199 TYR A C 1
ATOM 1570 O O . TYR A 1 199 ? 1.460 3.503 7.264 1.00 95.38 199 TYR A O 1
ATOM 1578 N N . ALA A 1 200 ? 0.525 5.276 8.251 1.00 95.56 200 ALA A N 1
ATOM 1579 C CA . ALA A 1 200 ? 0.302 5.981 6.998 1.00 95.56 200 ALA A CA 1
ATOM 1580 C C . ALA A 1 200 ? 1.614 6.411 6.327 1.00 95.56 200 ALA A C 1
ATOM 1582 O O . ALA A 1 200 ? 1.696 6.415 5.095 1.00 95.56 200 ALA A O 1
ATOM 1583 N N . THR A 1 201 ? 2.622 6.781 7.121 1.00 95.12 201 THR A N 1
ATOM 1584 C CA . THR A 1 201 ? 3.969 7.110 6.634 1.00 95.12 201 THR A CA 1
ATOM 1585 C C . THR A 1 201 ? 4.675 5.853 6.138 1.00 95.12 201 THR A C 1
ATOM 1587 O O . THR A 1 201 ? 5.107 5.822 4.992 1.00 95.12 201 THR A O 1
ATOM 1590 N N . GLU A 1 202 ? 4.664 4.771 6.921 1.00 97.06 202 GLU A N 1
ATOM 1591 C CA . GLU A 1 202 ? 5.248 3.487 6.514 1.00 97.06 202 GLU A CA 1
ATOM 1592 C C . GLU A 1 202 ? 4.604 2.944 5.225 1.00 97.06 202 GLU A C 1
ATOM 1594 O O . GLU A 1 202 ? 5.293 2.505 4.302 1.00 97.06 202 GLU A O 1
ATOM 1599 N N . ALA A 1 203 ? 3.275 3.021 5.112 1.00 98.19 203 ALA A N 1
ATOM 1600 C CA . ALA A 1 203 ? 2.573 2.667 3.884 1.00 98.19 203 ALA A CA 1
ATOM 1601 C C . ALA A 1 203 ? 3.003 3.567 2.711 1.00 98.19 203 ALA A C 1
ATOM 1603 O O . ALA A 1 203 ? 3.183 3.080 1.598 1.00 98.19 203 ALA A O 1
ATOM 1604 N N . HIS A 1 204 ? 3.227 4.863 2.937 1.00 97.94 204 HIS A N 1
ATOM 1605 C CA . HIS A 1 204 ? 3.708 5.761 1.886 1.00 97.94 204 HIS A CA 1
ATOM 1606 C C . HIS A 1 204 ? 5.116 5.399 1.390 1.00 97.94 204 HIS A C 1
ATOM 1608 O O . HIS A 1 204 ? 5.377 5.438 0.183 1.00 97.94 204 HIS A O 1
ATOM 1614 N N . ASP A 1 205 ? 6.008 5.013 2.298 1.00 98.31 205 ASP A N 1
ATOM 1615 C CA . ASP A 1 205 ? 7.375 4.613 1.961 1.00 98.31 205 ASP A CA 1
ATOM 1616 C C . ASP A 1 205 ? 7.368 3.337 1.111 1.00 98.31 205 ASP A C 1
ATOM 1618 O O . ASP A 1 205 ? 7.964 3.290 0.030 1.00 98.31 205 ASP A O 1
ATOM 1622 N N . ARG A 1 206 ? 6.574 2.338 1.523 1.00 98.50 206 ARG A N 1
ATOM 1623 C CA . ARG A 1 206 ? 6.363 1.095 0.760 1.00 98.50 206 ARG A CA 1
ATOM 1624 C C . ARG A 1 206 ? 5.705 1.351 -0.597 1.00 98.50 206 ARG A C 1
ATOM 1626 O O . ARG A 1 206 ? 6.052 0.694 -1.583 1.00 98.50 206 ARG A O 1
ATOM 1633 N N . TYR A 1 207 ? 4.774 2.302 -0.683 1.00 98.31 207 TYR A N 1
ATOM 1634 C CA . TYR A 1 207 ? 4.218 2.763 -1.958 1.00 98.31 207 TYR A CA 1
ATOM 1635 C C . TYR A 1 207 ? 5.319 3.326 -2.863 1.00 98.31 207 TYR A C 1
ATOM 1637 O O . TYR A 1 207 ? 5.420 2.912 -4.017 1.00 98.31 207 TYR A O 1
ATOM 1645 N N . THR A 1 208 ? 6.161 4.220 -2.343 1.00 98.00 208 THR A N 1
ATOM 1646 C CA . THR A 1 208 ? 7.226 4.889 -3.106 1.00 98.00 208 THR A CA 1
ATOM 1647 C C . THR A 1 208 ? 8.253 3.890 -3.639 1.00 98.00 208 THR A C 1
ATOM 1649 O O . THR A 1 208 ? 8.599 3.924 -4.822 1.00 98.00 208 THR A O 1
ATOM 1652 N N . GLU A 1 209 ? 8.678 2.939 -2.808 1.00 98.00 209 GLU A N 1
ATOM 1653 C CA . GLU A 1 209 ? 9.570 1.843 -3.201 1.00 98.00 209 GLU A CA 1
ATOM 1654 C C . GLU A 1 209 ? 8.963 0.998 -4.337 1.00 98.00 209 GLU A C 1
ATOM 1656 O O . GLU A 1 209 ? 9.609 0.709 -5.350 1.00 98.00 209 GLU A O 1
ATOM 1661 N N . ASN A 1 210 ? 7.691 0.611 -4.207 1.00 98.38 210 ASN A N 1
ATOM 1662 C CA . ASN A 1 210 ? 7.029 -0.222 -5.211 1.00 98.38 210 ASN A CA 1
ATOM 1663 C C . ASN A 1 210 ? 6.667 0.547 -6.482 1.00 98.38 210 ASN A C 1
ATOM 1665 O O . ASN A 1 210 ? 6.650 -0.054 -7.556 1.00 98.38 210 ASN A O 1
ATOM 1669 N N . LEU A 1 211 ? 6.450 1.858 -6.395 1.00 98.25 211 LEU A N 1
ATOM 1670 C CA . LEU A 1 211 ? 6.297 2.740 -7.547 1.00 98.25 211 LEU A CA 1
ATOM 1671 C C . LEU A 1 211 ? 7.570 2.753 -8.396 1.00 98.25 211 LEU A C 1
ATOM 1673 O O . LEU A 1 211 ? 7.486 2.558 -9.608 1.00 98.25 211 LEU A O 1
ATOM 1677 N N . GLN A 1 212 ? 8.741 2.896 -7.771 1.00 97.69 212 GLN A N 1
ATOM 1678 C CA . GLN A 1 212 ? 10.028 2.842 -8.472 1.00 97.69 212 GLN A CA 1
ATOM 1679 C C . GLN A 1 212 ? 10.236 1.487 -9.165 1.00 97.69 212 GLN A C 1
ATOM 1681 O O . GLN A 1 212 ? 10.530 1.441 -10.361 1.00 97.69 212 GLN A O 1
ATOM 1686 N N . ARG A 1 213 ? 9.999 0.377 -8.450 1.00 97.94 213 ARG A N 1
ATOM 1687 C CA . ARG A 1 213 ? 10.081 -0.985 -9.017 1.00 97.94 213 ARG A CA 1
ATOM 1688 C C . ARG A 1 213 ? 9.100 -1.200 -10.166 1.00 97.94 213 ARG A C 1
ATOM 1690 O O . ARG A 1 213 ? 9.454 -1.776 -11.192 1.00 97.94 213 ARG A O 1
ATOM 1697 N N . TYR A 1 214 ? 7.863 -0.734 -10.009 1.00 98.25 214 TYR A N 1
ATOM 1698 C CA . TYR A 1 214 ? 6.834 -0.853 -11.033 1.00 98.25 214 TYR A CA 1
ATOM 1699 C C . TYR A 1 214 ? 7.224 -0.095 -12.305 1.00 98.25 214 TYR A C 1
ATOM 1701 O O . TYR A 1 214 ? 7.180 -0.670 -13.393 1.00 98.25 214 TYR A O 1
ATOM 1709 N N . VAL A 1 215 ? 7.655 1.160 -12.167 1.00 98.19 215 VAL A N 1
ATOM 1710 C CA . VAL A 1 215 ? 8.115 2.005 -13.275 1.00 98.19 215 VAL A CA 1
ATOM 1711 C C . VAL A 1 215 ? 9.287 1.354 -14.017 1.00 98.19 215 VAL A C 1
ATOM 1713 O O . VAL A 1 215 ? 9.222 1.218 -15.241 1.00 98.19 215 VAL A O 1
ATOM 1716 N N . ALA A 1 216 ? 10.294 0.858 -13.291 1.00 97.88 216 ALA A N 1
ATOM 1717 C CA . ALA A 1 216 ? 11.414 0.120 -13.875 1.00 97.88 216 ALA A CA 1
ATOM 1718 C C . ALA A 1 216 ? 10.945 -1.134 -14.636 1.00 97.88 216 ALA A C 1
ATOM 1720 O O . ALA A 1 216 ? 11.312 -1.335 -15.792 1.00 97.88 216 ALA A O 1
ATOM 1721 N N . SER A 1 217 ? 10.034 -1.922 -14.053 1.00 97.62 217 SER A N 1
ATOM 1722 C CA . SER A 1 217 ? 9.503 -3.129 -14.704 1.00 97.62 217 SER A CA 1
ATOM 1723 C C . SER A 1 217 ? 8.720 -2.830 -15.992 1.00 97.62 217 SER A C 1
ATOM 1725 O O . SER A 1 217 ? 8.722 -3.625 -16.935 1.00 97.62 217 SER A O 1
ATOM 1727 N N . VAL A 1 218 ? 8.032 -1.682 -16.058 1.00 97.94 218 VAL A N 1
ATOM 1728 C CA . VAL A 1 218 ? 7.323 -1.242 -17.269 1.00 97.94 218 VAL A CA 1
ATOM 1729 C C . VAL A 1 218 ? 8.322 -0.826 -18.347 1.00 97.94 218 VAL A C 1
ATOM 1731 O O . VAL A 1 218 ? 8.132 -1.190 -19.509 1.00 97.94 218 VAL A O 1
ATOM 1734 N N . TRP A 1 219 ? 9.400 -0.141 -17.961 1.00 98.25 219 TRP A N 1
ATOM 1735 C CA . TRP A 1 219 ? 10.497 0.223 -18.857 1.00 98.25 219 TRP A CA 1
ATOM 1736 C C . TRP A 1 219 ? 11.191 -1.012 -19.447 1.00 98.25 219 TRP A C 1
ATOM 1738 O O . TRP A 1 219 ? 11.277 -1.160 -20.667 1.00 98.25 219 TRP A O 1
ATOM 1748 N N . GLU A 1 220 ? 11.591 -1.957 -18.596 1.00 97.19 220 GLU A N 1
ATOM 1749 C CA . GLU A 1 220 ? 12.178 -3.249 -18.982 1.00 97.19 220 GLU A CA 1
ATOM 1750 C C . GLU A 1 220 ? 11.270 -4.051 -19.914 1.00 97.19 220 GLU A C 1
ATOM 1752 O O . GLU A 1 220 ? 11.725 -4.648 -20.893 1.00 97.19 220 GLU A O 1
ATOM 1757 N N . TYR A 1 221 ? 9.963 -4.038 -19.644 1.00 96.69 221 TYR A N 1
ATOM 1758 C CA . TYR A 1 221 ? 8.990 -4.719 -20.485 1.00 96.69 221 TYR A CA 1
ATOM 1759 C C . TYR A 1 221 ? 8.979 -4.177 -21.922 1.00 96.69 221 TYR A C 1
ATOM 1761 O O . TYR A 1 221 ? 8.803 -4.960 -22.863 1.00 96.69 221 TYR A O 1
ATOM 1769 N N . ALA A 1 222 ? 9.151 -2.863 -22.094 1.00 97.62 222 ALA A N 1
ATOM 1770 C CA . ALA A 1 222 ? 9.166 -2.209 -23.401 1.00 97.62 222 ALA A CA 1
ATOM 1771 C C . ALA A 1 222 ? 10.519 -2.364 -24.114 1.00 97.62 222 ALA A C 1
ATOM 1773 O O . ALA A 1 222 ? 10.563 -2.559 -25.327 1.00 97.62 222 ALA A O 1
ATOM 1774 N N . PHE A 1 223 ? 11.615 -2.335 -23.356 1.00 97.69 223 PHE A N 1
ATOM 1775 C CA . PHE A 1 223 ? 12.986 -2.267 -23.863 1.00 97.69 223 PHE A CA 1
ATOM 1776 C C . PHE A 1 223 ? 13.796 -3.538 -23.556 1.00 97.69 223 PHE A C 1
ATOM 1778 O O . PHE A 1 223 ? 14.916 -3.485 -23.052 1.00 97.69 223 PHE A O 1
ATOM 1785 N N . LYS A 1 224 ? 13.240 -4.701 -23.915 1.00 95.88 224 LYS A N 1
ATOM 1786 C CA . LYS A 1 224 ? 13.757 -6.033 -23.540 1.00 95.88 224 LYS A CA 1
ATOM 1787 C C . LYS A 1 224 ? 15.200 -6.340 -23.948 1.00 95.88 224 LYS A C 1
ATOM 1789 O O . LYS A 1 224 ? 15.828 -7.162 -23.299 1.00 95.88 224 LYS A O 1
ATOM 1794 N N . GLN A 1 225 ? 15.694 -5.755 -25.040 1.00 96.81 225 GLN A N 1
ATOM 1795 C CA . GLN A 1 225 ? 17.081 -5.954 -25.489 1.00 96.81 225 GLN A CA 1
ATOM 1796 C C . GLN A 1 225 ? 18.004 -4.846 -24.978 1.00 96.81 225 GLN A C 1
ATOM 1798 O O . GLN A 1 225 ? 19.119 -5.119 -24.546 1.00 96.81 225 GLN A O 1
ATOM 1803 N N . LEU A 1 226 ? 17.522 -3.602 -24.995 1.00 97.94 226 LEU A N 1
ATOM 1804 C CA . LEU A 1 226 ? 18.299 -2.438 -24.588 1.00 97.94 226 LEU A CA 1
ATOM 1805 C C . LEU A 1 226 ? 18.646 -2.470 -23.099 1.00 97.94 226 LEU A C 1
ATOM 1807 O O . LEU A 1 226 ? 19.796 -2.230 -22.748 1.00 97.94 226 LEU A O 1
ATOM 1811 N N . VAL A 1 227 ? 17.676 -2.758 -22.224 1.00 97.94 227 VAL A N 1
ATOM 1812 C CA . VAL A 1 227 ? 17.901 -2.670 -20.774 1.00 97.94 227 VAL A CA 1
ATOM 1813 C C . VAL A 1 227 ? 18.951 -3.679 -20.295 1.00 97.94 227 VAL A C 1
ATOM 1815 O O . VAL A 1 227 ? 19.892 -3.238 -19.637 1.00 97.94 227 VAL A O 1
ATOM 1818 N N . PRO A 1 228 ? 18.884 -4.979 -20.651 1.00 97.56 228 PRO A N 1
ATOM 1819 C CA . PRO A 1 228 ? 19.920 -5.932 -20.254 1.00 97.56 228 PRO A CA 1
ATOM 1820 C C . PRO A 1 228 ? 21.295 -5.615 -20.848 1.00 97.56 228 PRO A C 1
ATOM 1822 O O . PRO A 1 228 ? 22.297 -5.747 -20.151 1.00 97.56 228 PRO A O 1
ATOM 1825 N N . LEU A 1 229 ? 21.349 -5.158 -22.108 1.00 97.62 229 LEU A N 1
ATOM 1826 C CA . LEU A 1 229 ? 22.604 -4.744 -22.736 1.00 97.62 229 LEU A CA 1
ATOM 1827 C C . LEU A 1 229 ? 23.259 -3.601 -21.952 1.00 97.62 229 LEU A C 1
ATOM 1829 O O . LEU A 1 229 ? 24.433 -3.683 -21.603 1.00 97.62 229 LEU A O 1
ATOM 1833 N N . MET A 1 230 ? 22.494 -2.549 -21.655 1.00 97.44 230 MET A N 1
ATOM 1834 C CA . MET A 1 230 ? 23.000 -1.381 -20.935 1.00 97.44 230 MET A CA 1
ATOM 1835 C C . MET A 1 230 ? 23.417 -1.737 -19.509 1.00 97.44 230 MET A C 1
ATOM 1837 O O . MET A 1 230 ? 24.505 -1.352 -19.100 1.00 97.44 230 MET A O 1
ATOM 1841 N N . ALA A 1 231 ? 22.639 -2.565 -18.805 1.00 96.88 231 ALA A N 1
ATOM 1842 C CA . ALA A 1 231 ? 23.005 -3.052 -17.476 1.00 96.88 231 ALA A CA 1
ATOM 1843 C C . ALA A 1 231 ? 24.311 -3.868 -17.488 1.00 96.88 231 ALA A C 1
ATOM 1845 O O . ALA A 1 231 ? 25.149 -3.708 -16.601 1.00 96.88 231 ALA A O 1
ATOM 1846 N N . SER A 1 232 ? 24.522 -4.708 -18.509 1.00 97.06 232 SER A N 1
ATOM 1847 C CA . SER A 1 232 ? 25.780 -5.445 -18.680 1.00 97.06 232 SER A CA 1
ATOM 1848 C C . SER A 1 232 ? 26.966 -4.503 -18.897 1.00 97.06 232 SER A C 1
ATOM 1850 O O . SER A 1 232 ? 28.052 -4.765 -18.386 1.00 97.06 232 SER A O 1
ATOM 1852 N N . ILE A 1 233 ? 26.772 -3.415 -19.644 1.00 97.38 233 ILE A N 1
ATOM 1853 C CA . ILE A 1 233 ? 27.824 -2.427 -19.898 1.00 97.38 233 ILE A CA 1
ATOM 1854 C C . ILE A 1 233 ? 28.110 -1.605 -18.638 1.00 97.38 233 ILE A C 1
ATOM 1856 O O . ILE A 1 233 ? 29.268 -1.481 -18.256 1.00 97.38 233 ILE A O 1
ATOM 1860 N N . GLU A 1 234 ? 27.075 -1.110 -17.957 1.00 96.19 234 GLU A N 1
ATOM 1861 C CA . GLU A 1 234 ? 27.202 -0.397 -16.679 1.00 96.19 234 GLU A CA 1
ATOM 1862 C C . GLU A 1 234 ? 27.940 -1.256 -15.642 1.00 96.19 234 GLU A C 1
ATOM 1864 O O . GLU A 1 234 ? 28.814 -0.755 -14.939 1.00 96.19 234 GLU A O 1
ATOM 1869 N N . SER A 1 235 ? 27.664 -2.566 -15.597 1.00 96.75 235 SER A N 1
ATOM 1870 C CA . SER A 1 235 ? 28.399 -3.499 -14.739 1.00 96.75 235 SER A CA 1
ATOM 1871 C C . SER A 1 235 ? 29.885 -3.571 -15.102 1.00 96.75 235 SER A C 1
ATOM 1873 O O . SER A 1 235 ? 30.721 -3.543 -14.203 1.00 96.75 235 SER A O 1
ATOM 1875 N N . LEU A 1 236 ? 30.236 -3.650 -16.389 1.00 96.31 236 LEU A N 1
ATOM 1876 C CA . LEU A 1 236 ? 31.637 -3.675 -16.832 1.00 96.31 236 LEU A CA 1
ATOM 1877 C C . LEU A 1 236 ? 32.362 -2.366 -16.503 1.00 96.31 236 LEU A C 1
ATOM 1879 O O . LEU A 1 236 ? 33.516 -2.402 -16.081 1.00 96.31 236 LEU A O 1
ATOM 1883 N N . MET A 1 237 ? 31.678 -1.225 -16.622 1.00 95.69 237 MET A N 1
ATOM 1884 C CA . MET A 1 237 ? 32.230 0.101 -16.317 1.00 95.69 237 MET A CA 1
ATOM 1885 C C . MET A 1 237 ? 32.639 0.264 -14.847 1.00 95.69 237 MET A C 1
ATOM 1887 O O . MET A 1 237 ? 33.415 1.162 -14.531 1.00 95.69 237 MET A O 1
ATOM 1891 N N . THR A 1 238 ? 32.166 -0.604 -13.943 1.00 95.94 238 THR A N 1
ATOM 1892 C CA . THR A 1 238 ? 32.620 -0.602 -12.540 1.00 95.94 238 THR A CA 1
ATOM 1893 C C . THR A 1 238 ? 34.063 -1.090 -12.373 1.00 95.94 238 THR A C 1
ATOM 1895 O O . THR A 1 238 ? 34.699 -0.777 -11.369 1.00 95.94 238 THR A O 1
ATOM 1898 N N . THR A 1 239 ? 34.594 -1.833 -13.351 1.00 96.38 239 THR A N 1
ATOM 1899 C CA . THR A 1 239 ? 35.922 -2.469 -13.287 1.00 96.38 239 THR A CA 1
ATOM 1900 C C . THR A 1 239 ? 36.808 -2.201 -14.503 1.00 96.38 239 THR A C 1
ATOM 1902 O O . THR A 1 239 ? 38.016 -2.395 -14.420 1.00 96.38 239 THR A O 1
ATOM 1905 N N . VAL A 1 240 ? 36.228 -1.785 -15.632 1.00 95.94 240 VAL A N 1
ATOM 1906 C CA . VAL A 1 240 ? 36.909 -1.619 -16.924 1.00 95.94 240 VAL A CA 1
ATOM 1907 C C . VAL A 1 240 ? 36.778 -0.164 -17.400 1.00 95.94 240 VAL A C 1
ATOM 1909 O O . VAL A 1 240 ? 35.663 0.365 -17.418 1.00 95.94 240 VAL A O 1
ATOM 1912 N N . PRO A 1 241 ? 37.873 0.499 -17.820 1.00 95.06 241 PRO A N 1
ATOM 1913 C CA . PRO A 1 241 ? 37.817 1.845 -18.390 1.00 95.06 241 PRO A CA 1
ATOM 1914 C C . PRO A 1 241 ? 36.969 1.914 -19.669 1.00 95.06 241 PRO A C 1
ATOM 1916 O O . PRO A 1 241 ? 37.028 1.018 -20.509 1.00 95.06 241 PRO A O 1
ATOM 1919 N N . ALA A 1 242 ? 36.242 3.020 -19.874 1.00 93.69 242 ALA A N 1
ATOM 1920 C CA . ALA A 1 242 ? 35.325 3.194 -21.010 1.00 93.69 242 ALA A CA 1
ATOM 1921 C C . ALA A 1 242 ? 35.917 2.839 -22.401 1.00 93.69 242 ALA A C 1
ATOM 1923 O O . ALA A 1 242 ? 35.242 2.129 -23.148 1.00 93.69 242 ALA A O 1
ATOM 1924 N N . PRO A 1 243 ? 37.166 3.215 -22.760 1.00 91.06 243 PRO A N 1
ATOM 1925 C CA . PRO A 1 243 ? 37.748 2.866 -24.064 1.00 91.06 243 PRO A CA 1
ATOM 1926 C C . PRO A 1 243 ? 37.970 1.360 -24.293 1.00 91.06 243 PRO A C 1
ATOM 1928 O O . PRO A 1 243 ? 38.101 0.920 -25.440 1.00 91.06 243 PRO A O 1
ATOM 1931 N N . GLU A 1 244 ? 38.033 0.571 -23.217 1.00 94.44 244 GLU A N 1
ATOM 1932 C CA . GLU A 1 244 ? 38.308 -0.870 -23.244 1.00 94.44 244 GLU A CA 1
ATOM 1933 C C . GLU A 1 244 ? 37.031 -1.721 -23.218 1.00 94.44 244 GLU A C 1
ATOM 1935 O O . GLU A 1 244 ? 37.053 -2.901 -23.567 1.00 94.44 244 GLU A O 1
ATOM 1940 N N . ILE A 1 245 ? 35.885 -1.120 -22.890 1.00 96.06 245 ILE A N 1
ATOM 1941 C CA . ILE A 1 245 ? 34.588 -1.805 -22.806 1.00 96.06 245 ILE A CA 1
ATOM 1942 C C . ILE A 1 245 ? 34.238 -2.544 -24.108 1.00 96.06 245 ILE A C 1
ATOM 1944 O O . ILE A 1 245 ? 33.711 -3.660 -24.071 1.00 96.06 245 ILE A O 1
ATOM 1948 N N . GLN A 1 246 ? 34.580 -1.968 -25.264 1.00 93.75 246 GLN A N 1
ATOM 1949 C CA . GLN A 1 246 ? 34.307 -2.558 -26.579 1.00 93.75 246 GLN A CA 1
ATOM 1950 C C . GLN A 1 246 ? 35.001 -3.910 -26.831 1.00 93.75 246 GLN A C 1
ATOM 1952 O O . GLN A 1 246 ? 34.586 -4.638 -27.735 1.00 93.75 246 GLN A O 1
ATOM 1957 N N . TYR A 1 247 ? 36.037 -4.255 -26.055 1.00 92.88 247 TYR A N 1
ATOM 1958 C CA . TYR A 1 247 ? 36.704 -5.561 -26.130 1.00 92.88 247 TYR A CA 1
ATOM 1959 C C . TYR A 1 247 ? 35.923 -6.665 -25.402 1.00 92.88 247 TYR A C 1
ATOM 1961 O O . TYR A 1 247 ? 36.110 -7.841 -25.702 1.00 92.88 247 TYR A O 1
ATOM 1969 N N . HIS A 1 248 ? 35.027 -6.294 -24.483 1.00 93.38 248 HIS A N 1
ATOM 1970 C CA . HIS A 1 248 ? 34.175 -7.221 -23.732 1.00 93.38 248 HIS A CA 1
ATOM 1971 C C . HIS A 1 248 ? 32.759 -7.314 -24.306 1.00 93.38 248 HIS A C 1
ATOM 1973 O O . HIS A 1 248 ? 32.139 -8.373 -24.255 1.00 93.38 248 HIS A O 1
ATOM 1979 N N . SER A 1 249 ? 32.253 -6.213 -24.861 1.00 92.75 249 SER A N 1
ATOM 1980 C CA . SER A 1 249 ? 30.948 -6.144 -25.513 1.00 92.75 249 SER A CA 1
ATOM 1981 C C . SER A 1 249 ? 31.121 -5.540 -26.908 1.00 92.75 249 SER A C 1
ATOM 1983 O O . SER A 1 249 ? 31.427 -4.353 -27.029 1.00 92.75 249 SER A O 1
ATOM 1985 N N . PRO A 1 250 ? 30.996 -6.329 -27.990 1.00 94.44 250 PRO A N 1
ATOM 1986 C CA . PRO A 1 250 ? 31.336 -5.862 -29.327 1.00 94.44 250 PRO A CA 1
ATOM 1987 C C . PRO A 1 250 ? 30.485 -4.673 -29.787 1.00 94.44 250 PRO A C 1
ATOM 1989 O O . PRO A 1 250 ? 29.254 -4.731 -29.840 1.00 94.44 250 PRO A O 1
ATOM 1992 N N . ARG A 1 251 ? 31.153 -3.617 -30.266 1.00 95.88 251 ARG A N 1
ATOM 1993 C CA . ARG A 1 251 ? 30.511 -2.394 -30.786 1.00 95.88 251 ARG A CA 1
ATOM 1994 C C . ARG A 1 251 ? 29.411 -2.660 -31.825 1.00 95.88 251 ARG A C 1
ATOM 1996 O O . ARG A 1 251 ? 28.423 -1.928 -31.874 1.00 95.88 251 ARG A O 1
ATOM 2003 N N . GLN A 1 252 ? 29.574 -3.679 -32.673 1.00 95.81 252 GLN A N 1
ATOM 2004 C CA . GLN A 1 252 ? 28.589 -4.029 -33.704 1.00 95.81 252 GLN A CA 1
ATOM 2005 C C . GLN A 1 252 ? 27.267 -4.527 -33.105 1.00 95.81 252 GLN A C 1
ATOM 2007 O O . GLN A 1 252 ? 26.198 -4.223 -33.635 1.00 95.81 252 GLN A O 1
ATOM 2012 N N . GLU A 1 253 ? 27.325 -5.283 -32.010 1.00 94.94 253 GLU A N 1
ATOM 2013 C CA . GLU A 1 253 ? 26.135 -5.753 -31.304 1.00 94.94 253 GLU A CA 1
ATOM 2014 C C . GLU A 1 253 ? 25.413 -4.597 -30.619 1.00 94.94 253 GLU A C 1
ATOM 2016 O O . GLU A 1 253 ? 24.203 -4.446 -30.791 1.00 94.94 253 GLU A O 1
ATOM 2021 N N . VAL A 1 254 ? 26.169 -3.719 -29.956 1.00 97.31 254 VAL A N 1
ATOM 2022 C CA . VAL A 1 254 ? 25.626 -2.507 -29.336 1.00 97.31 254 VAL A CA 1
ATOM 2023 C C . VAL A 1 254 ? 24.922 -1.636 -30.371 1.00 97.31 254 VAL A C 1
ATOM 2025 O O . VAL A 1 254 ? 23.754 -1.301 -30.190 1.00 97.31 254 VAL A O 1
ATOM 2028 N N . ARG A 1 255 ? 25.578 -1.345 -31.504 1.00 97.88 255 ARG A N 1
ATOM 2029 C CA . ARG A 1 255 ? 24.976 -0.569 -32.600 1.00 97.88 255 ARG A CA 1
ATOM 2030 C C . ARG A 1 255 ? 23.655 -1.177 -33.075 1.00 97.88 255 ARG A C 1
ATOM 2032 O O . ARG A 1 255 ? 22.674 -0.459 -33.194 1.00 97.88 255 ARG A O 1
ATOM 2039 N N . ARG A 1 256 ? 23.603 -2.497 -33.276 1.00 98.00 256 ARG A N 1
ATOM 2040 C CA . ARG A 1 256 ? 22.388 -3.199 -33.721 1.00 98.00 256 ARG A CA 1
ATOM 2041 C C . ARG A 1 256 ? 21.210 -2.984 -32.765 1.00 98.00 256 ARG A C 1
ATOM 2043 O O . ARG A 1 256 ? 20.091 -2.738 -33.213 1.00 98.00 256 ARG A O 1
ATOM 2050 N N . VAL A 1 257 ? 21.453 -3.083 -31.456 1.00 98.00 257 VAL A N 1
ATOM 2051 C CA . VAL A 1 257 ? 20.416 -2.876 -30.431 1.00 98.00 257 VAL A CA 1
ATOM 2052 C C . VAL A 1 257 ? 19.995 -1.407 -30.365 1.00 98.00 257 VAL A C 1
ATOM 2054 O O . VAL A 1 257 ? 18.800 -1.130 -30.233 1.00 98.00 257 VAL A O 1
ATOM 2057 N N . LEU A 1 258 ? 20.937 -0.470 -30.510 1.00 98.06 258 LEU A N 1
ATOM 2058 C CA . LEU A 1 258 ? 20.639 0.964 -30.575 1.00 98.06 258 LEU A CA 1
ATOM 2059 C C . LEU A 1 258 ? 19.776 1.312 -31.793 1.00 98.06 258 LEU A C 1
ATOM 2061 O O . LEU A 1 258 ? 18.727 1.928 -31.626 1.00 98.06 258 LEU A O 1
ATOM 2065 N N . ASP A 1 259 ? 20.137 0.839 -32.987 1.00 97.94 259 ASP A N 1
ATOM 2066 C CA . ASP A 1 259 ? 19.385 1.090 -34.225 1.00 97.94 259 ASP A CA 1
ATOM 2067 C C . ASP A 1 259 ? 17.963 0.498 -34.147 1.00 97.94 259 ASP A C 1
ATOM 2069 O O . ASP A 1 259 ? 16.964 1.138 -34.503 1.00 97.94 259 ASP A O 1
ATOM 2073 N N . SER A 1 260 ? 17.836 -0.718 -33.601 1.00 97.38 260 SER A N 1
ATOM 2074 C CA . SER A 1 260 ? 16.529 -1.339 -33.354 1.00 97.38 260 SER A CA 1
ATOM 2075 C C . SER A 1 260 ? 15.705 -0.553 -32.330 1.00 97.38 260 SER A C 1
ATOM 2077 O O . SER A 1 260 ? 14.485 -0.456 -32.469 1.00 97.38 260 SER A O 1
ATOM 2079 N N . THR A 1 261 ? 16.341 0.003 -31.299 1.00 97.56 261 THR A N 1
ATOM 2080 C CA . THR A 1 261 ? 15.666 0.826 -30.288 1.00 97.56 261 THR A CA 1
ATOM 2081 C C . THR A 1 261 ? 15.179 2.126 -30.911 1.00 97.56 261 THR A C 1
ATOM 2083 O O . THR A 1 261 ? 14.005 2.453 -30.763 1.00 97.56 261 THR A O 1
ATOM 2086 N N . ALA A 1 262 ? 16.030 2.819 -31.668 1.00 97.25 262 ALA A N 1
ATOM 2087 C CA . ALA A 1 262 ? 15.706 4.086 -32.316 1.00 97.25 262 ALA A CA 1
ATOM 2088 C C . ALA A 1 262 ? 14.475 3.959 -33.226 1.00 97.25 262 ALA A C 1
ATOM 2090 O O . ALA A 1 262 ? 13.532 4.742 -33.123 1.00 97.25 262 ALA A O 1
ATOM 2091 N N . SER A 1 263 ? 14.432 2.907 -34.051 1.00 96.81 263 SER A N 1
ATOM 2092 C CA . SER A 1 263 ? 13.306 2.645 -34.961 1.00 96.81 263 SER A CA 1
ATOM 2093 C C . SER A 1 263 ? 11.991 2.281 -34.255 1.00 96.81 263 SER A C 1
ATOM 2095 O O . SER A 1 263 ? 10.918 2.409 -34.847 1.00 96.81 263 SER A O 1
ATOM 2097 N N . THR A 1 264 ? 12.042 1.833 -32.995 1.00 97.31 264 THR A N 1
ATOM 2098 C CA . THR A 1 264 ? 10.865 1.354 -32.249 1.00 97.31 264 THR A CA 1
ATOM 2099 C C . THR A 1 264 ? 10.536 2.170 -31.002 1.00 97.31 264 THR A C 1
ATOM 2101 O O . THR A 1 264 ? 9.527 1.889 -30.358 1.00 97.31 264 THR A O 1
ATOM 2104 N N . PHE A 1 265 ? 11.309 3.211 -30.678 1.00 97.62 265 PHE A N 1
ATOM 2105 C CA . PHE A 1 265 ? 11.217 3.932 -29.407 1.00 97.62 265 PHE A CA 1
ATOM 2106 C C . PHE A 1 265 ? 9.806 4.462 -29.121 1.00 97.62 265 PHE A C 1
ATOM 2108 O O . PHE A 1 265 ? 9.218 4.138 -28.092 1.00 97.62 265 PHE A O 1
ATOM 2115 N N . GLU A 1 266 ? 9.209 5.206 -30.057 1.00 96.62 266 GLU A N 1
ATOM 2116 C CA . GLU A 1 266 ? 7.855 5.754 -29.887 1.00 96.62 266 GLU A CA 1
ATOM 2117 C C . GLU A 1 266 ? 6.792 4.651 -29.745 1.00 96.62 266 GLU A C 1
ATOM 2119 O O . GLU A 1 266 ? 5.862 4.763 -28.942 1.00 96.62 266 GLU A O 1
ATOM 2124 N N . LYS A 1 267 ? 6.955 3.540 -30.473 1.00 96.94 267 LYS A N 1
ATOM 2125 C CA . LYS A 1 267 ? 6.084 2.366 -30.336 1.00 96.94 267 LYS A CA 1
ATOM 2126 C C . LYS A 1 267 ? 6.215 1.751 -28.940 1.00 96.94 267 LYS A C 1
ATOM 2128 O O . LYS A 1 267 ? 5.200 1.389 -28.348 1.00 96.94 267 LYS A O 1
ATOM 2133 N N . SER A 1 268 ? 7.428 1.657 -28.401 1.00 98.00 268 SER A N 1
ATOM 2134 C CA . SER A 1 268 ? 7.683 1.166 -27.043 1.00 98.00 268 SER A CA 1
ATOM 2135 C C . SER A 1 268 ? 7.079 2.082 -25.979 1.00 98.00 268 SER A C 1
ATOM 2137 O O . SER A 1 268 ? 6.441 1.583 -25.052 1.00 98.00 268 SER A O 1
ATOM 2139 N N . VAL A 1 269 ? 7.171 3.407 -26.144 1.00 97.75 269 VAL A N 1
ATOM 2140 C CA . VAL A 1 269 ? 6.504 4.380 -25.259 1.00 97.75 269 VAL A CA 1
ATOM 2141 C C . VAL A 1 269 ? 4.987 4.181 -25.257 1.00 97.75 269 VAL A C 1
ATOM 2143 O O . VAL A 1 269 ? 4.386 4.077 -24.187 1.00 97.75 269 VAL A O 1
ATOM 2146 N N . ARG A 1 270 ? 4.369 4.011 -26.432 1.00 96.62 270 ARG A N 1
ATOM 2147 C CA . ARG A 1 270 ? 2.934 3.695 -26.532 1.00 96.62 270 ARG A CA 1
ATOM 2148 C C . ARG A 1 270 ? 2.576 2.391 -25.815 1.00 96.62 270 ARG A C 1
ATOM 2150 O O . ARG A 1 270 ? 1.611 2.353 -25.061 1.00 96.62 270 ARG A O 1
ATOM 2157 N N . ILE A 1 271 ? 3.381 1.340 -25.994 1.00 97.06 271 ILE A N 1
ATOM 2158 C CA . ILE A 1 271 ? 3.185 0.049 -25.313 1.00 97.06 271 ILE A CA 1
ATOM 2159 C C . ILE A 1 271 ? 3.230 0.209 -23.787 1.00 97.06 271 ILE A C 1
ATOM 2161 O O . ILE A 1 271 ? 2.426 -0.415 -23.091 1.00 97.06 271 ILE A O 1
ATOM 2165 N N . MET A 1 272 ? 4.148 1.024 -23.254 1.00 97.94 272 MET A N 1
ATOM 2166 C CA . MET A 1 272 ? 4.200 1.321 -21.818 1.00 97.94 272 MET A CA 1
ATOM 2167 C C . MET A 1 272 ? 2.925 2.019 -21.351 1.00 97.94 272 MET A C 1
ATOM 2169 O O . MET A 1 272 ? 2.328 1.588 -20.363 1.00 97.94 272 MET A O 1
ATOM 2173 N N . HIS A 1 273 ? 2.484 3.045 -22.081 1.00 96.81 273 HIS A N 1
ATOM 2174 C CA . HIS A 1 273 ? 1.278 3.799 -21.751 1.00 96.81 273 HIS A CA 1
ATOM 2175 C C . HIS A 1 273 ? 0.031 2.903 -21.750 1.00 96.81 273 HIS A C 1
ATOM 2177 O O . HIS A 1 273 ? -0.683 2.832 -20.750 1.00 96.81 273 HIS A O 1
ATOM 2183 N N . ASP A 1 274 ? -0.187 2.128 -22.816 1.00 96.12 274 ASP A N 1
ATOM 2184 C CA . ASP A 1 274 ? -1.331 1.215 -22.939 1.00 96.12 274 ASP A CA 1
ATOM 2185 C C . ASP A 1 274 ? -1.327 0.140 -21.846 1.00 96.12 274 ASP A C 1
ATOM 2187 O O . ASP A 1 274 ? -2.369 -0.225 -21.290 1.00 96.12 274 ASP A O 1
ATOM 2191 N N . ARG A 1 275 ? -0.138 -0.360 -21.493 1.00 95.56 275 ARG A N 1
ATOM 2192 C CA . ARG A 1 275 ? 0.031 -1.313 -20.394 1.00 95.56 275 ARG A CA 1
ATOM 2193 C C . ARG A 1 275 ? -0.355 -0.690 -19.057 1.00 95.56 275 ARG A C 1
ATOM 2195 O O . ARG A 1 275 ? -1.098 -1.322 -18.308 1.00 95.56 275 ARG A O 1
ATOM 2202 N N . MET A 1 276 ? 0.123 0.517 -18.760 1.00 96.19 276 MET A N 1
ATOM 2203 C CA . MET A 1 276 ? -0.236 1.220 -17.529 1.00 96.19 276 MET A CA 1
ATOM 2204 C C . MET A 1 276 ? -1.737 1.531 -17.487 1.00 96.19 276 MET A C 1
ATOM 2206 O O . MET A 1 276 ? -2.370 1.241 -16.476 1.00 96.19 276 MET A O 1
ATOM 2210 N N . LYS A 1 277 ? -2.338 1.995 -18.594 1.00 94.81 277 LYS A N 1
ATOM 2211 C CA . LYS A 1 277 ? -3.794 2.214 -18.713 1.00 94.81 277 LYS A CA 1
ATOM 2212 C C . LYS A 1 277 ? -4.586 0.941 -18.403 1.00 94.81 277 LYS A C 1
ATOM 2214 O O . LYS A 1 277 ? -5.595 0.994 -17.708 1.00 94.81 277 LYS A O 1
ATOM 2219 N N . LYS A 1 278 ? -4.109 -0.219 -18.865 1.00 94.94 278 LYS A N 1
ATOM 2220 C CA . LYS A 1 278 ? -4.712 -1.521 -18.545 1.00 94.94 278 LYS A CA 1
ATOM 2221 C C . LYS A 1 278 ? -4.548 -1.908 -17.074 1.00 94.94 278 LYS A C 1
ATOM 2223 O O . LYS A 1 278 ? -5.479 -2.460 -16.496 1.00 94.94 278 LYS A O 1
ATOM 2228 N N . HIS A 1 279 ? -3.372 -1.683 -16.496 1.00 95.50 279 HIS A N 1
ATOM 2229 C CA . HIS A 1 279 ? -3.088 -2.028 -15.103 1.00 95.50 279 HIS A CA 1
ATOM 2230 C C . HIS A 1 279 ? -3.902 -1.175 -14.122 1.00 95.50 279 HIS A C 1
ATOM 2232 O O . HIS A 1 279 ? -4.451 -1.724 -13.177 1.00 95.50 279 HIS A O 1
ATOM 2238 N N . PHE A 1 280 ? -4.053 0.123 -14.398 1.00 94.31 280 PHE A N 1
ATOM 2239 C CA . PHE A 1 280 ? -4.790 1.078 -13.563 1.00 94.31 280 PHE A CA 1
ATOM 2240 C C . PHE A 1 280 ? -6.260 1.245 -13.968 1.00 94.31 280 PHE A C 1
ATOM 2242 O O . PHE A 1 280 ? -6.856 2.293 -13.730 1.00 94.31 280 PHE A O 1
ATOM 2249 N N . ARG A 1 281 ? -6.875 0.230 -14.589 1.00 91.50 281 ARG A N 1
ATOM 2250 C CA . ARG A 1 281 ? -8.277 0.303 -15.040 1.00 91.50 281 ARG A CA 1
ATOM 2251 C C . ARG A 1 281 ? -9.244 0.641 -13.899 1.00 91.50 281 ARG A C 1
ATOM 2253 O O . ARG A 1 281 ? -10.170 1.416 -14.106 1.00 91.50 281 ARG A O 1
ATOM 2260 N N . GLU A 1 282 ? -9.007 0.076 -12.717 1.00 88.06 282 GLU A N 1
ATOM 2261 C CA . GLU A 1 282 ? -9.835 0.283 -11.522 1.00 88.06 282 GLU A CA 1
ATOM 2262 C C . GLU A 1 282 ? -9.532 1.611 -10.805 1.00 88.06 282 GLU A C 1
ATOM 2264 O O . GLU A 1 282 ? -10.328 2.075 -9.991 1.00 88.06 282 GLU A O 1
ATOM 2269 N N . ASN A 1 283 ? -8.398 2.250 -11.116 1.00 88.31 283 ASN A N 1
ATOM 2270 C CA . ASN A 1 283 ? -8.019 3.549 -10.567 1.00 88.31 283 ASN A CA 1
ATOM 2271 C C . ASN A 1 283 ? -7.343 4.439 -11.629 1.00 88.31 283 ASN A C 1
ATOM 2273 O O . ASN A 1 283 ? -6.147 4.736 -11.542 1.00 88.31 283 ASN A O 1
ATOM 2277 N N . PRO A 1 284 ? -8.100 4.915 -12.637 1.00 90.62 284 PRO A N 1
ATOM 2278 C CA . PRO A 1 284 ? -7.533 5.657 -13.764 1.00 90.62 284 PRO A CA 1
ATOM 2279 C C . PRO A 1 284 ? -6.881 6.983 -13.345 1.00 90.62 284 PRO A C 1
ATOM 2281 O O . PRO A 1 284 ? -6.014 7.496 -14.049 1.00 90.62 284 PRO A O 1
ATOM 2284 N N . LYS A 1 285 ? -7.247 7.519 -12.173 1.00 90.56 285 LYS A N 1
ATOM 2285 C CA . LYS A 1 285 ? -6.678 8.750 -11.607 1.00 90.56 285 LYS A CA 1
ATOM 2286 C C . LYS A 1 285 ? -5.201 8.609 -11.221 1.00 90.56 285 LYS A C 1
ATOM 2288 O O . LYS A 1 285 ? -4.515 9.620 -11.124 1.00 90.56 285 LYS A O 1
ATOM 2293 N N . MET A 1 286 ? -4.704 7.385 -11.022 1.00 92.00 286 MET A N 1
ATOM 2294 C CA . MET A 1 286 ? -3.282 7.136 -10.755 1.00 92.00 286 MET A CA 1
ATOM 2295 C C . MET A 1 286 ? -2.409 7.233 -12.005 1.00 92.00 286 MET A C 1
ATOM 2297 O O . MET A 1 286 ? -1.211 7.478 -11.890 1.00 92.00 286 MET A O 1
ATOM 2301 N N . LEU A 1 287 ? -2.974 7.041 -13.201 1.00 93.81 287 LEU A N 1
ATOM 2302 C CA . LEU A 1 287 ? -2.175 6.967 -14.422 1.00 93.81 287 LEU A CA 1
ATOM 2303 C C . LEU A 1 287 ? -1.321 8.230 -14.646 1.00 93.81 287 LEU A C 1
ATOM 2305 O O . LEU A 1 287 ? -0.123 8.063 -14.861 1.00 93.81 287 LEU A O 1
ATOM 2309 N N . PRO A 1 288 ? -1.845 9.469 -14.533 1.00 93.62 288 PRO A N 1
ATOM 2310 C CA . PRO A 1 288 ? -1.028 10.665 -14.746 1.00 93.62 288 PRO A CA 1
ATOM 2311 C C . PRO A 1 288 ? 0.136 10.793 -13.754 1.00 93.62 288 PRO A C 1
ATOM 2313 O O . PRO A 1 288 ? 1.251 11.140 -14.147 1.00 93.62 288 PRO A O 1
ATOM 2316 N N . SER A 1 289 ? -0.089 10.487 -12.471 1.00 93.50 289 SER A N 1
ATOM 2317 C CA . SER A 1 289 ? 0.954 10.603 -11.445 1.00 93.50 289 SER A CA 1
ATOM 2318 C C . SER A 1 289 ? 2.037 9.537 -11.611 1.00 93.50 289 SER A C 1
ATOM 2320 O O . SER A 1 289 ? 3.222 9.853 -11.517 1.00 93.50 289 SER A O 1
ATOM 2322 N N . VAL A 1 290 ? 1.658 8.297 -11.931 1.00 96.31 290 VAL A N 1
ATOM 2323 C CA . VAL A 1 290 ? 2.607 7.205 -12.195 1.00 96.31 290 VAL A CA 1
ATOM 2324 C C . VAL A 1 290 ? 3.347 7.421 -13.517 1.00 96.31 290 VAL A C 1
ATOM 2326 O O . VAL A 1 290 ? 4.551 7.177 -13.591 1.00 96.31 290 VAL A O 1
ATOM 2329 N N . TRP A 1 291 ? 2.673 7.939 -14.547 1.00 97.31 291 TRP A N 1
ATOM 2330 C CA . TRP A 1 291 ? 3.308 8.279 -15.821 1.00 97.31 291 TRP A CA 1
ATOM 2331 C C . TRP A 1 291 ? 4.362 9.371 -15.648 1.00 97.31 291 TRP A C 1
ATOM 2333 O O . TRP A 1 291 ? 5.460 9.248 -16.180 1.00 97.31 291 TRP A O 1
ATOM 2343 N N . LYS A 1 292 ? 4.093 10.392 -14.825 1.00 96.44 292 LYS A N 1
ATOM 2344 C CA . LYS A 1 292 ? 5.096 11.410 -14.476 1.00 96.44 292 LYS A CA 1
ATOM 2345 C C . LYS A 1 292 ? 6.366 10.790 -13.877 1.00 96.44 292 LYS A C 1
ATOM 2347 O O . LYS A 1 292 ? 7.468 11.218 -14.212 1.00 96.44 292 LYS A O 1
ATOM 2352 N N . GLN A 1 293 ? 6.227 9.756 -13.046 1.00 97.44 293 GLN A N 1
ATOM 2353 C CA . GLN A 1 293 ? 7.380 9.027 -12.505 1.00 97.44 293 GLN A CA 1
ATOM 2354 C C . GLN A 1 293 ? 8.105 8.199 -13.571 1.00 97.44 293 GLN A C 1
ATOM 2356 O O . GLN A 1 293 ? 9.333 8.139 -13.566 1.00 97.44 293 GLN A O 1
ATOM 2361 N N . LEU A 1 294 ? 7.376 7.616 -14.528 1.00 98.12 294 LEU A N 1
ATOM 2362 C CA . LEU A 1 294 ? 7.980 6.962 -15.691 1.00 98.12 294 LEU A CA 1
ATOM 2363 C C . LEU A 1 294 ? 8.751 7.94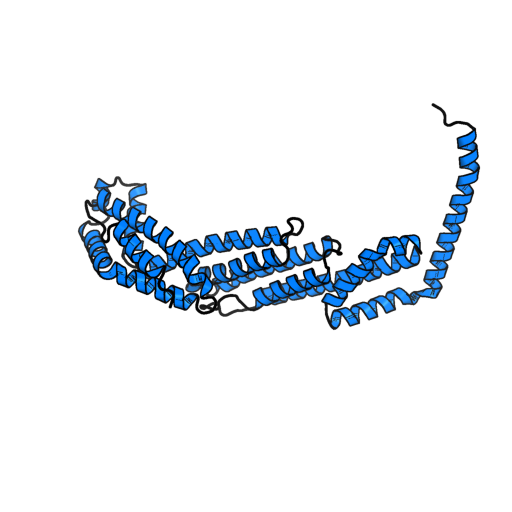8 -16.571 1.00 98.12 294 LEU A C 1
ATOM 2365 O O . LEU A 1 294 ? 9.822 7.589 -17.046 1.00 98.12 294 LEU A O 1
ATOM 2369 N N . ILE A 1 295 ? 8.260 9.174 -16.765 1.00 98.00 295 ILE A N 1
ATOM 2370 C CA . ILE A 1 295 ? 8.990 10.214 -17.507 1.00 98.00 295 ILE A CA 1
ATOM 2371 C C . ILE A 1 295 ? 10.311 10.522 -16.804 1.00 98.00 295 ILE A C 1
ATOM 2373 O O . ILE A 1 295 ? 11.356 10.507 -17.452 1.00 98.00 295 ILE A O 1
ATOM 2377 N N . ALA A 1 296 ? 10.286 10.750 -15.488 1.00 97.62 296 ALA A N 1
ATOM 2378 C CA . ALA A 1 296 ? 11.493 11.036 -14.715 1.00 97.62 296 ALA A CA 1
ATOM 2379 C C . ALA A 1 296 ? 12.508 9.881 -14.794 1.00 97.62 296 ALA A C 1
ATOM 2381 O O . ALA A 1 296 ? 13.676 10.094 -15.125 1.00 97.62 296 ALA A O 1
ATOM 2382 N N . TYR A 1 297 ? 12.044 8.649 -14.570 1.00 98.19 297 TYR A N 1
ATOM 2383 C CA . TYR A 1 297 ? 12.872 7.448 -14.669 1.00 98.19 297 TYR A CA 1
ATOM 2384 C C . TYR A 1 297 ? 13.428 7.250 -16.086 1.00 98.19 297 TYR A C 1
ATOM 2386 O O . TYR A 1 297 ? 14.634 7.105 -16.275 1.00 98.19 297 TYR A O 1
ATOM 2394 N N . GLY A 1 298 ? 12.559 7.281 -17.096 1.00 97.44 298 GLY A N 1
ATOM 2395 C CA . GLY A 1 298 ? 12.909 7.052 -18.493 1.00 97.44 298 GLY A CA 1
ATOM 2396 C C . GLY A 1 298 ? 13.886 8.093 -19.027 1.00 97.44 29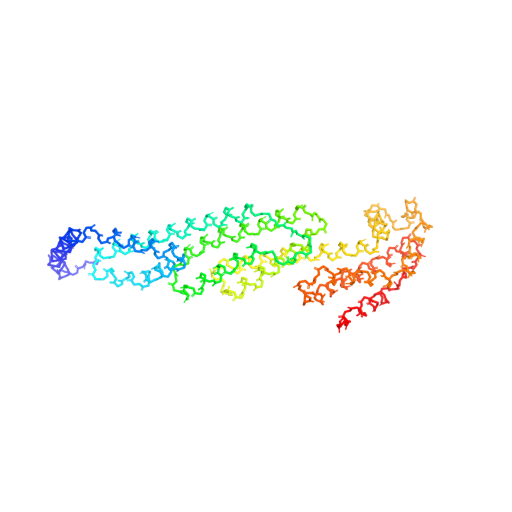8 GLY A C 1
ATOM 2397 O O . GLY A 1 298 ? 14.860 7.729 -19.677 1.00 97.44 298 GLY A O 1
ATOM 2398 N N . SER A 1 299 ? 13.691 9.369 -18.689 1.00 96.94 299 SER A N 1
ATOM 2399 C CA . SER A 1 299 ? 14.593 10.456 -19.100 1.00 96.94 299 SER A CA 1
ATOM 2400 C C . SER A 1 299 ? 15.983 10.292 -18.488 1.00 96.94 299 SER A C 1
ATOM 2402 O O . SER A 1 299 ? 16.984 10.426 -19.189 1.00 96.94 299 SER A O 1
ATOM 2404 N N . SER A 1 300 ? 16.054 9.909 -17.208 1.00 97.75 300 SER A N 1
ATOM 2405 C CA . SER A 1 300 ? 17.323 9.569 -16.556 1.00 97.75 300 SER A CA 1
ATOM 2406 C C . SER A 1 300 ? 18.013 8.387 -17.246 1.00 97.75 300 SER A C 1
ATOM 2408 O O . SER A 1 300 ? 19.202 8.465 -17.554 1.00 97.75 300 SER A O 1
ATOM 2410 N N . ARG A 1 301 ? 17.277 7.315 -17.573 1.00 97.94 301 ARG A N 1
ATOM 2411 C CA . ARG A 1 301 ? 17.843 6.148 -18.270 1.00 97.94 301 ARG A CA 1
ATOM 2412 C C . ARG A 1 301 ? 18.313 6.473 -19.684 1.00 97.94 301 ARG A C 1
ATOM 2414 O O . ARG A 1 301 ? 19.403 6.053 -20.048 1.00 97.94 301 ARG A O 1
ATOM 2421 N N . VAL A 1 302 ? 17.556 7.251 -20.457 1.00 97.94 302 VAL A N 1
ATOM 2422 C CA . VAL A 1 302 ? 17.965 7.682 -21.805 1.00 97.94 302 VAL A CA 1
ATOM 2423 C C . VAL A 1 302 ? 19.243 8.525 -21.755 1.00 97.94 302 VAL A C 1
ATOM 2425 O O . VAL A 1 302 ? 20.134 8.310 -22.574 1.00 97.94 302 VAL A O 1
ATOM 2428 N N . ALA A 1 303 ? 19.376 9.429 -20.779 1.00 97.81 303 ALA A N 1
ATOM 2429 C CA . ALA A 1 303 ? 20.606 10.198 -20.591 1.00 97.81 303 ALA A CA 1
ATOM 2430 C C . ALA A 1 303 ? 21.811 9.285 -20.300 1.00 97.81 303 ALA A C 1
ATOM 2432 O O . ALA A 1 303 ? 22.856 9.427 -20.934 1.00 97.81 303 ALA A O 1
ATOM 2433 N N . VAL A 1 304 ? 21.646 8.294 -19.416 1.00 97.38 304 VAL A N 1
ATOM 2434 C CA . VAL A 1 304 ? 22.684 7.284 -19.145 1.00 97.38 304 VAL A CA 1
ATOM 2435 C C . VAL A 1 304 ? 23.031 6.494 -20.409 1.00 97.38 304 VAL A C 1
ATOM 2437 O O . VAL A 1 304 ? 24.205 6.324 -20.721 1.00 97.38 304 VAL A O 1
ATOM 2440 N N . TYR A 1 305 ? 22.037 6.058 -21.184 1.00 98.00 305 TYR A N 1
ATOM 2441 C CA . TYR A 1 305 ? 22.272 5.313 -22.424 1.00 98.00 305 TYR A CA 1
ATOM 2442 C C . TYR A 1 305 ? 23.034 6.130 -23.468 1.00 98.00 305 TYR A C 1
ATOM 2444 O O . TYR A 1 305 ? 23.883 5.579 -24.168 1.00 98.00 305 TYR A O 1
ATOM 2452 N N . ALA A 1 306 ? 22.766 7.434 -23.559 1.00 97.88 306 ALA A N 1
ATOM 2453 C CA . ALA A 1 306 ? 23.496 8.339 -24.437 1.00 97.88 306 ALA A CA 1
ATOM 2454 C C . ALA A 1 306 ? 24.965 8.491 -24.024 1.00 97.88 306 ALA A C 1
ATOM 2456 O O . ALA A 1 306 ? 25.838 8.412 -24.889 1.00 97.88 306 ALA A O 1
ATOM 2457 N N . LEU A 1 307 ? 25.240 8.631 -22.722 1.00 96.62 307 LEU A N 1
ATOM 2458 C CA . LEU A 1 307 ? 26.607 8.674 -22.191 1.00 96.62 307 LEU A CA 1
ATOM 2459 C C . LEU A 1 307 ? 27.351 7.365 -22.464 1.00 96.62 307 LEU A C 1
ATOM 2461 O O . LEU A 1 307 ? 28.433 7.381 -23.039 1.00 96.62 307 LEU A O 1
ATOM 2465 N N . VAL A 1 308 ? 26.735 6.220 -22.155 1.00 96.44 308 VAL A N 1
ATOM 2466 C CA . VAL A 1 308 ? 27.331 4.899 -22.410 1.00 96.44 308 VAL A CA 1
ATOM 2467 C C . VAL A 1 308 ? 27.631 4.704 -23.900 1.00 96.44 308 VAL A C 1
ATOM 2469 O O . VAL A 1 308 ? 28.724 4.263 -24.261 1.00 96.44 308 VAL A O 1
ATOM 2472 N N . ALA A 1 309 ? 26.691 5.052 -24.783 1.00 97.06 309 ALA A N 1
ATOM 2473 C CA . ALA A 1 309 ? 26.888 4.951 -26.227 1.00 97.06 309 ALA A CA 1
ATOM 2474 C C . ALA A 1 309 ? 28.041 5.847 -26.715 1.00 97.06 309 ALA A C 1
ATOM 2476 O O . ALA A 1 309 ? 28.853 5.401 -27.531 1.00 97.06 309 ALA A O 1
ATOM 2477 N N . GLY A 1 310 ? 28.134 7.076 -26.204 1.00 96.56 310 GLY A N 1
ATOM 2478 C CA . GLY A 1 310 ? 29.169 8.041 -26.569 1.00 96.56 310 GLY A CA 1
ATOM 2479 C C . GLY A 1 310 ? 30.551 7.653 -26.048 1.00 96.56 310 GLY A C 1
ATOM 2480 O O . GLY A 1 310 ? 31.481 7.491 -26.837 1.00 96.56 310 GLY A O 1
ATOM 2481 N N . ASP A 1 311 ? 30.670 7.445 -24.741 1.00 95.31 311 ASP A N 1
ATOM 2482 C CA . ASP A 1 311 ? 31.956 7.299 -24.056 1.00 95.31 311 ASP A CA 1
ATOM 2483 C C . ASP A 1 311 ? 32.601 5.935 -24.314 1.00 95.31 311 ASP A C 1
ATOM 2485 O O . ASP A 1 311 ? 33.806 5.848 -24.548 1.00 95.31 311 ASP A O 1
ATOM 2489 N N . CYS A 1 312 ? 31.806 4.860 -24.309 1.00 96.44 312 CYS A N 1
ATOM 2490 C CA . CYS A 1 312 ? 32.334 3.500 -24.462 1.00 96.44 312 CYS A CA 1
ATOM 2491 C C . CYS A 1 312 ? 32.451 3.073 -25.929 1.00 96.44 312 CYS A C 1
ATOM 2493 O O . CYS A 1 312 ? 33.259 2.209 -26.268 1.00 96.44 312 CYS A O 1
ATOM 2495 N N . TYR A 1 313 ? 31.627 3.651 -26.809 1.00 96.50 313 TYR A N 1
ATOM 2496 C CA . TYR A 1 313 ? 31.497 3.168 -28.182 1.00 96.50 313 TYR A CA 1
ATOM 2497 C C . TYR A 1 313 ? 31.551 4.256 -29.236 1.00 96.50 313 TYR A C 1
ATOM 2499 O O . TYR A 1 313 ? 31.458 3.899 -30.403 1.00 96.50 313 TYR A O 1
ATOM 2507 N N . GLN A 1 314 ? 31.665 5.547 -28.913 1.00 96.06 314 GLN A N 1
ATOM 2508 C CA . GLN A 1 314 ? 31.595 6.636 -29.902 1.00 96.06 314 GLN A CA 1
ATOM 2509 C C . GLN A 1 314 ? 30.378 6.484 -30.839 1.00 96.06 314 GLN A C 1
ATOM 2511 O O . GLN A 1 314 ? 30.471 6.635 -32.062 1.00 96.06 314 GLN A O 1
ATOM 2516 N N . LEU A 1 315 ? 29.255 6.034 -30.282 1.00 96.69 315 LEU A N 1
ATOM 2517 C CA . LEU A 1 315 ? 27.961 5.906 -30.940 1.00 96.69 315 LEU A CA 1
ATOM 2518 C C . LEU A 1 315 ? 27.031 6.991 -30.408 1.00 96.69 315 LEU A C 1
ATOM 2520 O O . LEU A 1 315 ? 27.231 7.530 -29.323 1.00 96.69 315 LEU A O 1
ATOM 2524 N N . ARG A 1 316 ? 25.984 7.287 -31.172 1.00 95.94 316 ARG A N 1
ATOM 2525 C CA . ARG A 1 316 ? 24.914 8.172 -30.724 1.00 95.94 316 ARG A CA 1
ATOM 2526 C C . ARG A 1 316 ? 23.718 7.327 -30.314 1.00 95.94 316 ARG A C 1
ATOM 2528 O O . ARG A 1 316 ? 23.339 6.413 -31.043 1.00 95.94 316 ARG A O 1
ATOM 2535 N N . PHE A 1 317 ? 23.146 7.621 -29.153 1.00 97.38 317 PHE A N 1
ATOM 2536 C CA . PHE A 1 317 ? 21.854 7.067 -28.774 1.00 97.38 317 PHE A CA 1
ATOM 2537 C C . PHE A 1 317 ? 20.759 7.901 -29.440 1.00 97.38 317 PHE A C 1
ATOM 2539 O O . PHE A 1 317 ? 20.724 9.117 -29.265 1.00 97.38 317 PHE A O 1
ATOM 2546 N N . GLU A 1 318 ? 19.898 7.248 -30.217 1.00 96.12 318 GLU A N 1
ATOM 2547 C CA . GLU A 1 318 ? 18.729 7.871 -30.831 1.00 96.12 318 GLU A CA 1
ATOM 2548 C C . GLU A 1 318 ? 17.449 7.216 -30.270 1.00 96.12 318 GLU A C 1
ATOM 2550 O O . GLU A 1 318 ? 17.383 5.985 -30.182 1.00 96.12 318 GLU A O 1
ATOM 2555 N N . PRO A 1 319 ? 16.422 7.997 -29.888 1.00 96.38 319 PRO A N 1
ATOM 2556 C CA . PRO A 1 319 ? 16.384 9.461 -29.931 1.00 96.38 319 PRO A CA 1
ATOM 2557 C C . PRO A 1 319 ? 17.369 10.104 -28.942 1.00 96.38 319 PRO A C 1
ATOM 2559 O O . PRO A 1 319 ? 17.663 9.513 -27.903 1.00 96.38 319 PRO A O 1
ATOM 2562 N N . SER A 1 320 ? 17.840 11.320 -29.245 1.00 97.06 320 SER A N 1
ATOM 2563 C CA . SER A 1 320 ? 18.593 12.125 -28.269 1.00 97.06 320 SER A CA 1
ATOM 2564 C C . SER A 1 320 ? 17.823 12.252 -26.943 1.00 97.06 320 SER A C 1
ATOM 2566 O O . SER A 1 320 ? 16.594 12.129 -26.951 1.00 97.06 320 SER A O 1
ATOM 2568 N N . PRO A 1 321 ? 18.484 12.521 -25.802 1.00 97.69 321 PRO A N 1
ATOM 2569 C CA . PRO A 1 321 ? 17.798 12.678 -24.517 1.00 97.69 321 PRO A CA 1
ATOM 2570 C C . PRO A 1 321 ? 16.624 13.662 -24.542 1.00 97.69 321 PRO A C 1
ATOM 2572 O O . PRO A 1 321 ? 15.551 13.348 -24.027 1.00 97.69 321 PRO A O 1
ATOM 2575 N N . GLU A 1 322 ? 16.785 14.797 -25.218 1.00 97.19 322 GLU A N 1
ATOM 2576 C CA . GLU A 1 322 ? 15.747 15.817 -25.382 1.00 97.19 322 GLU A CA 1
ATOM 2577 C C . GLU A 1 322 ? 14.570 15.261 -26.186 1.00 97.19 322 GLU A C 1
ATOM 2579 O O . GLU A 1 322 ? 13.416 15.347 -25.768 1.00 97.19 322 GLU A O 1
ATOM 2584 N N . ARG A 1 323 ? 14.855 14.599 -27.313 1.00 96.44 323 ARG A N 1
ATOM 2585 C CA . ARG A 1 323 ? 13.811 14.013 -28.154 1.00 96.44 323 ARG A CA 1
ATOM 2586 C C . ARG A 1 323 ? 13.117 12.827 -27.475 1.00 96.44 323 ARG A C 1
ATOM 2588 O O . ARG A 1 323 ? 11.919 12.624 -27.665 1.00 96.44 323 ARG A O 1
ATOM 2595 N N . GLY A 1 324 ? 13.845 12.038 -26.691 1.00 96.25 324 GLY A N 1
ATOM 2596 C CA . GLY A 1 324 ? 13.296 10.953 -25.883 1.00 96.25 324 GLY A CA 1
ATOM 2597 C C . GLY A 1 324 ? 12.306 11.476 -24.843 1.00 96.25 324 GLY A C 1
ATOM 2598 O O . GLY A 1 324 ? 11.200 10.939 -24.741 1.00 96.25 324 GLY A O 1
ATOM 2599 N N . LEU A 1 325 ? 12.668 12.557 -24.142 1.00 96.75 325 LEU A N 1
ATOM 2600 C CA . LEU A 1 325 ? 11.788 13.262 -23.209 1.00 96.75 325 LEU A CA 1
ATOM 2601 C C . LEU A 1 325 ? 10.526 13.776 -23.912 1.00 96.75 325 LEU A C 1
ATOM 2603 O O . LEU A 1 325 ? 9.425 13.439 -23.482 1.00 96.75 325 LEU A O 1
ATOM 2607 N N . GLU A 1 326 ? 10.663 14.483 -25.037 1.00 96.06 326 GLU A N 1
ATOM 2608 C CA . GLU A 1 326 ? 9.513 14.975 -25.812 1.00 96.06 326 GLU A CA 1
ATOM 2609 C C . GLU A 1 326 ? 8.538 13.844 -26.179 1.00 96.06 326 GLU A C 1
ATOM 2611 O O . GLU A 1 326 ? 7.319 13.997 -26.090 1.00 96.06 326 GLU A O 1
ATOM 2616 N N . VAL A 1 327 ? 9.054 12.685 -26.603 1.00 95.50 327 VAL A N 1
ATOM 2617 C CA . VAL A 1 327 ? 8.216 11.530 -26.959 1.00 95.50 327 VAL A CA 1
ATOM 2618 C C . VAL A 1 327 ? 7.496 10.962 -25.733 1.00 95.50 327 VAL A C 1
ATOM 2620 O O . VAL A 1 327 ? 6.327 10.598 -25.851 1.00 95.50 327 VAL A O 1
ATOM 2623 N N . LEU A 1 328 ? 8.148 10.898 -24.570 1.00 95.62 328 LEU A N 1
ATOM 2624 C CA . LEU A 1 328 ? 7.520 10.469 -23.314 1.00 95.62 328 LEU A CA 1
ATOM 2625 C C . LEU A 1 328 ? 6.430 11.456 -22.852 1.00 95.62 328 LEU A C 1
ATOM 2627 O O . LEU A 1 328 ? 5.357 11.036 -22.405 1.00 95.62 328 LEU A O 1
ATOM 2631 N N . GLU A 1 329 ? 6.665 12.759 -23.013 1.00 95.12 329 GLU A N 1
ATOM 2632 C CA . GLU A 1 329 ? 5.739 13.831 -22.628 1.00 95.12 329 GLU A CA 1
ATOM 2633 C C . GLU A 1 329 ? 4.486 13.904 -23.506 1.00 95.12 329 GLU A C 1
ATOM 2635 O O . GLU A 1 329 ? 3.411 14.233 -23.000 1.00 95.12 329 GLU A O 1
ATOM 2640 N N . LYS A 1 330 ? 4.557 13.501 -24.785 1.00 92.25 330 LYS A N 1
ATOM 2641 C CA . LYS A 1 330 ? 3.360 13.371 -25.648 1.00 92.25 330 LYS A CA 1
ATOM 2642 C C . LYS A 1 330 ? 2.261 12.515 -25.010 1.00 92.25 330 LYS A C 1
ATOM 2644 O O . LYS A 1 330 ? 1.075 12.741 -25.249 1.00 92.25 330 LYS A O 1
ATOM 2649 N N . PHE A 1 331 ? 2.648 11.537 -24.195 1.00 84.75 331 PHE A N 1
ATOM 2650 C CA . PHE A 1 331 ? 1.722 10.637 -23.513 1.00 84.75 331 PHE A CA 1
ATOM 2651 C C . PHE A 1 331 ? 1.320 11.114 -22.106 1.00 84.75 331 PHE A C 1
ATOM 2653 O O . PHE A 1 331 ? 0.444 10.520 -21.492 1.00 84.75 331 PHE A O 1
ATOM 2660 N N . ALA A 1 332 ? 1.897 12.211 -21.601 1.00 77.38 332 ALA A N 1
ATOM 2661 C CA . ALA A 1 332 ? 1.532 12.787 -20.303 1.00 77.38 332 ALA A CA 1
ATOM 2662 C C . ALA A 1 332 ? 0.169 13.495 -20.325 1.00 77.38 332 ALA A C 1
ATOM 2664 O O . ALA A 1 332 ? -0.533 13.528 -19.317 1.00 77.38 332 ALA A O 1
ATOM 2665 N N . PHE A 1 333 ? -0.197 14.057 -21.481 1.00 64.88 333 PHE A N 1
ATOM 2666 C CA . PHE A 1 333 ? -1.388 14.894 -21.659 1.00 64.88 333 PHE A CA 1
ATOM 2667 C C . PHE A 1 333 ? -2.484 14.241 -22.501 1.00 64.88 333 PHE A C 1
ATOM 2669 O O . PHE A 1 333 ? -3.522 14.860 -22.730 1.00 64.88 333 PHE A O 1
ATOM 2676 N N . THR A 1 334 ? -2.306 12.996 -22.951 1.00 57.53 334 THR A N 1
ATOM 2677 C CA . THR A 1 334 ? -3.349 12.250 -23.673 1.00 57.53 334 THR A CA 1
ATOM 2678 C C . THR A 1 334 ? -4.407 11.740 -22.690 1.00 57.53 334 THR A C 1
ATOM 2680 O O . THR A 1 334 ? -4.553 10.553 -22.418 1.00 57.53 334 THR A O 1
ATOM 2683 N N . SER A 1 335 ? -5.158 12.689 -22.133 1.00 40.03 335 SER A N 1
ATOM 2684 C CA . SER A 1 335 ? -6.377 12.454 -21.367 1.00 40.03 335 SER A CA 1
ATOM 2685 C C . SER A 1 335 ? -7.539 12.320 -22.348 1.00 40.03 335 SER A C 1
ATOM 2687 O O . SER A 1 335 ? -8.140 13.318 -22.740 1.00 40.03 335 SER A O 1
ATOM 2689 N N . SER A 1 336 ? -7.824 11.098 -22.799 1.00 36.94 336 SER A N 1
ATOM 2690 C CA . SER A 1 336 ? -9.116 10.698 -23.388 1.00 36.94 336 SER A CA 1
ATOM 2691 C C . SER A 1 336 ? -9.333 9.196 -23.202 1.00 36.94 336 SER A C 1
ATOM 2693 O O . SER A 1 336 ? -8.529 8.382 -23.728 1.00 36.94 336 SER A O 1
#

Radius of gyration: 32.97 Å; Cα contacts (8 Å, |Δi|>4): 318; chains: 1; bounding box: 67×41×104 Å

Solvent-accessible surface area (backbone atoms only — not comparable to full-atom values): 17874 Å² total; per-residue (Å²): 137,78,82,54,73,68,56,55,56,50,47,70,59,47,51,60,52,54,54,51,51,51,51,54,54,50,54,50,33,54,50,47,48,65,77,46,66,59,49,56,58,53,51,44,56,50,46,50,57,42,26,74,76,38,60,62,52,22,50,39,48,36,28,56,48,60,73,42,42,68,59,33,48,74,75,31,67,51,54,28,54,42,50,52,54,45,36,51,53,35,51,52,51,51,52,52,53,45,55,51,50,39,54,52,54,65,69,60,81,68,82,48,77,68,52,45,62,51,67,70,60,52,52,52,54,52,49,52,45,53,50,53,63,57,38,71,88,53,51,70,61,66,65,58,48,52,48,47,69,48,44,51,56,45,49,53,54,35,50,52,58,45,20,61,77,42,68,95,34,20,36,56,33,41,21,46,37,21,42,51,48,16,56,48,32,40,68,66,42,69,53,81,88,47,66,44,39,57,53,17,48,54,24,40,53,53,14,53,56,20,45,54,52,36,42,50,52,44,50,44,68,52,34,67,65,54,49,60,52,49,52,55,49,58,57,46,56,76,82,39,60,46,82,56,43,39,81,80,50,53,56,69,61,53,50,52,48,45,55,55,42,40,79,37,44,70,61,30,51,50,51,39,51,55,50,48,56,62,48,31,62,84,45,61,83,49,49,60,63,53,47,54,52,35,44,55,52,50,40,54,50,43,43,51,48,34,48,50,28,36,63,36,58,75,39,80,42,51,62,44,50,68,55,45,39,54,59,52,51,63,64,68,71,68,84,125

Organism: Phytophthora ramorum (NCBI:txid164328)

Foldseek 3Di:
DDDDPVVVVVCVVVVVVVVVVVVVQVVVLVVCCVVCVCVLVVLLVVLVVQCVVPLLSLLLLLLVLQLCLVVLVVVHPNSNVSSVSSSVSSLVSLVVVLVVLLVVLLPDADDLQLPFADPSLVVLLVVLLSSLVSNVVRHDQVSNLSSCVRRLVSNLVSQQVNLVVDVLRSLVSLLRHLQVLLVSLCVSPVDPPHCSNVSSVVSVVSNVVSLLVVLVSLLCVLLVPLPVVLVVLVVVVVPDFLQCSCVVPPLVSLVVSLVVCQVCVLVSLVSSLVVLCSSCVVPNVCSLVSLVVNLVVQLVVLVSSQCSCCRNRVHGRPPHSVVSSVSSVVSNPPDD

pLDDT: mean 92.19, std 9.06, range [36.94, 98.69]